Protein AF-A0A9Q9MGV7-F1 (afdb_monomer)

Foldseek 3Di:
DDFAQEEAEAAAQCVNCVQQLVLLLVCAQSYEYEDDPDQALPPAHDPSQQVSQVSNVVSNHAYATEHECPCVPDDLVVLLVRLLSVLVGPHQAYEYECHHQEPVRCVSVLSSQVSNVVSNNNQYEYENQAQHPCNVCVSVHAYAHHADEPVVLVVDPLPNPDQQHEHEYELAQLVCQVVVSVSCVVSRHNYYDYANADPPDRNNGDGPVSDDDPPCCVPDPPPPRPPDDDPPDPPPPDDDDDDDDDDDDDDDDDDDDDD

InterPro domains:
  IPR021986 Spherulation-specific family 4 [PF12138] (7-176)
  IPR021986 Spherulation-specific family 4 [PTHR35040] (7-216)

Radius of gyration: 26.51 Å; Cα contacts (8 Å, |Δi|>4): 451; chains: 1; bounding box: 65×48×94 Å

Sequence (259 aa):
MDRVPTLLPLRAHPLARPHAWEIVAGHGAAFTVVIDVAGGPGSGRDPAYTAAMSRLAAAGVRLLGYVDVDLSTRPVEQIRADVYRWAGYPVRGIFLDRVPVSPHSIGPVAIAARLAQRADLPDVVLNPGCPPDQTYRDLGLPICVFDGSWRDYRRWSGAGALPGDGHLVHAVPPWELDEAARLQVARGAGFGMVTDLGAPDPYCDLPAWCGQVPGLAELNPPTPLPRRPRPHRLVNAGSGLPGSAAAAGSAGRSRTTGS

pLDDT: mean 86.01, std 20.46, range [31.08, 98.88]

Mean predicted aligned error: 9.84 Å

Structure (mmCIF, N/CA/C/O backbone):
data_AF-A0A9Q9MGV7-F1
#
_entry.id   AF-A0A9Q9MGV7-F1
#
loop_
_atom_site.group_PDB
_atom_site.id
_atom_site.type_symbol
_atom_site.label_atom_id
_atom_site.label_alt_id
_atom_site.label_comp_id
_atom_site.label_asym_id
_atom_site.label_entity_id
_atom_site.label_seq_id
_atom_site.pdbx_PDB_ins_code
_atom_site.Cartn_x
_atom_site.Cartn_y
_atom_site.Cartn_z
_atom_site.occupancy
_atom_site.B_iso_or_equiv
_atom_site.auth_seq_id
_atom_site.auth_comp_id
_atom_site.auth_asym_id
_atom_site.auth_atom_id
_atom_site.pdbx_PDB_model_num
ATOM 1 N N . MET A 1 1 ? -9.529 -17.995 -10.860 1.00 51.06 1 MET A N 1
ATOM 2 C CA . MET A 1 1 ? -8.453 -17.181 -11.457 1.00 51.06 1 MET A CA 1
ATOM 3 C C . MET A 1 1 ? -7.502 -16.883 -10.332 1.00 51.06 1 MET A C 1
ATOM 5 O O . MET A 1 1 ? -7.905 -16.185 -9.411 1.00 51.06 1 MET A O 1
ATOM 9 N N . ASP A 1 2 ? -6.317 -17.475 -10.360 1.00 71.88 2 ASP A N 1
ATOM 10 C CA . ASP A 1 2 ? -5.371 -17.339 -9.258 1.00 71.88 2 ASP A CA 1
ATOM 11 C C . ASP A 1 2 ? -4.769 -15.935 -9.338 1.00 71.88 2 ASP A C 1
ATOM 13 O O . ASP A 1 2 ? -3.958 -15.639 -10.213 1.00 71.88 2 ASP A O 1
ATOM 17 N N . ARG A 1 3 ? -5.268 -15.030 -8.494 1.00 85.31 3 ARG A N 1
ATOM 18 C CA . ARG A 1 3 ? -4.631 -13.747 -8.191 1.00 85.31 3 ARG A CA 1
ATOM 19 C C . ARG A 1 3 ? -3.862 -13.930 -6.891 1.00 85.31 3 ARG A C 1
ATOM 21 O O . ARG A 1 3 ? -4.273 -14.704 -6.028 1.00 85.31 3 ARG A O 1
ATOM 28 N N . VAL A 1 4 ? -2.758 -13.211 -6.752 1.00 94.50 4 VAL A N 1
ATOM 29 C CA . VAL A 1 4 ? -2.074 -13.108 -5.459 1.00 94.50 4 VAL A CA 1
ATOM 30 C C . VAL A 1 4 ? -2.982 -12.397 -4.445 1.00 94.50 4 VAL A C 1
ATOM 32 O O . VAL A 1 4 ? -3.879 -11.659 -4.863 1.00 94.50 4 VAL A O 1
ATOM 35 N N . PRO A 1 5 ? -2.768 -12.579 -3.129 1.00 96.00 5 PRO A N 1
ATOM 36 C CA . PRO A 1 5 ? -3.419 -11.769 -2.105 1.00 96.00 5 PRO A CA 1
ATOM 37 C C . PRO A 1 5 ? -3.402 -10.272 -2.448 1.00 96.00 5 PRO A C 1
ATOM 39 O O . PRO A 1 5 ? -2.340 -9.696 -2.705 1.00 96.00 5 PRO A O 1
ATOM 42 N N . THR A 1 6 ? -4.579 -9.644 -2.448 1.00 97.25 6 THR A N 1
ATOM 43 C CA . THR A 1 6 ? -4.729 -8.256 -2.894 1.00 97.25 6 THR A CA 1
ATOM 44 C C . THR A 1 6 ? -4.169 -7.285 -1.858 1.00 97.25 6 THR A C 1
ATOM 46 O O . THR A 1 6 ? -4.608 -7.285 -0.706 1.00 97.25 6 THR A O 1
ATOM 49 N N . LEU A 1 7 ? -3.257 -6.410 -2.289 1.00 98.06 7 LEU A N 1
ATOM 50 C CA . LEU A 1 7 ? -2.902 -5.176 -1.588 1.00 98.06 7 LEU A CA 1
ATOM 51 C C . LEU A 1 7 ? -3.376 -3.987 -2.431 1.00 98.06 7 LEU A C 1
ATOM 53 O O . LEU A 1 7 ? -2.818 -3.724 -3.491 1.00 98.06 7 LEU A O 1
ATOM 57 N N . LEU A 1 8 ? -4.424 -3.307 -1.970 1.00 97.00 8 LEU A N 1
ATOM 58 C CA . LEU A 1 8 ? -5.107 -2.209 -2.657 1.00 97.00 8 LEU A CA 1
ATOM 59 C C . LEU A 1 8 ? -4.758 -0.875 -1.981 1.00 97.00 8 LEU A C 1
ATOM 61 O O . LEU A 1 8 ? -5.254 -0.611 -0.885 1.00 97.00 8 LEU A O 1
ATOM 65 N N . PRO A 1 9 ? -3.967 0.006 -2.606 1.00 96.50 9 PRO A N 1
ATOM 66 C CA . PRO A 1 9 ? -3.925 1.406 -2.209 1.00 96.50 9 PRO A CA 1
ATOM 67 C C . PRO A 1 9 ? -5.261 2.086 -2.536 1.00 96.50 9 PRO A C 1
ATOM 69 O O . PRO A 1 9 ? -5.697 2.073 -3.686 1.00 96.50 9 PRO A O 1
ATOM 72 N N . LEU A 1 10 ? -5.922 2.651 -1.524 1.00 92.88 10 LEU A N 1
ATOM 73 C CA . LEU A 1 10 ? -7.213 3.327 -1.647 1.00 92.88 10 LEU A CA 1
ATOM 74 C C . LEU A 1 10 ? -7.069 4.795 -1.233 1.00 92.88 10 LEU A C 1
ATOM 76 O O . LEU A 1 10 ? -7.080 5.118 -0.045 1.00 92.88 10 LEU A O 1
ATOM 80 N N . ARG A 1 11 ? -6.969 5.686 -2.228 1.00 91.62 11 ARG A N 1
ATOM 81 C CA . ARG A 1 11 ? -6.913 7.149 -2.025 1.00 91.62 11 ARG A CA 1
ATOM 82 C C . ARG A 1 11 ? -8.264 7.846 -2.199 1.00 91.62 11 ARG A C 1
ATOM 84 O O . ARG A 1 11 ? -8.388 9.051 -1.989 1.00 91.62 11 ARG A O 1
ATOM 91 N N . ALA A 1 12 ? -9.293 7.106 -2.608 1.00 89.75 12 ALA A N 1
ATOM 92 C CA . ALA A 1 12 ? -10.622 7.658 -2.826 1.00 89.75 12 ALA A CA 1
ATOM 93 C C . ALA A 1 12 ? -11.276 8.075 -1.497 1.00 89.75 12 ALA A C 1
ATOM 95 O O . ALA A 1 12 ? -11.526 7.240 -0.625 1.00 89.75 12 ALA A O 1
ATOM 96 N N . HIS A 1 13 ? -11.629 9.356 -1.367 1.00 91.88 13 HIS A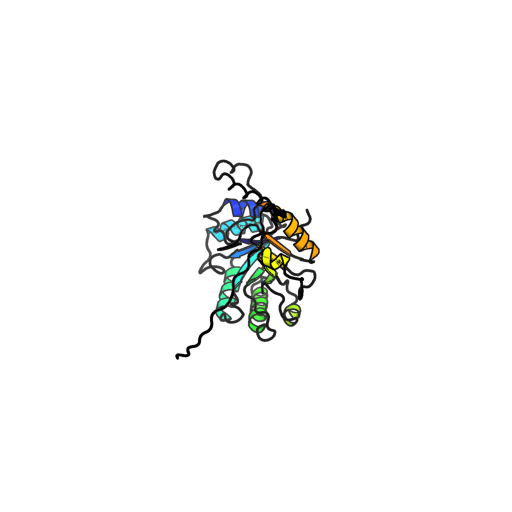 N 1
ATOM 97 C CA . HIS A 1 13 ? -12.292 9.869 -0.168 1.00 91.88 13 HIS A CA 1
ATOM 98 C C . HIS A 1 13 ? -13.666 9.194 0.055 1.00 91.88 13 HIS A C 1
ATOM 100 O O . HIS A 1 13 ? -14.475 9.154 -0.881 1.00 91.88 13 HIS A O 1
ATOM 106 N N . PRO A 1 14 ? -14.004 8.735 1.278 1.00 93.56 14 PRO A N 1
ATOM 107 C CA . PRO A 1 14 ? -15.214 7.945 1.541 1.00 93.56 14 PRO A CA 1
ATOM 108 C C . PRO A 1 14 ? -16.524 8.667 1.219 1.00 93.56 14 PRO A C 1
ATOM 110 O O . PRO A 1 14 ? -17.467 8.042 0.748 1.00 93.56 14 PRO A O 1
ATOM 113 N N . LEU A 1 15 ? -16.589 9.989 1.412 1.00 92.50 15 LEU A N 1
ATOM 114 C CA . LEU A 1 15 ? -17.775 10.772 1.029 1.00 92.50 15 LEU A CA 1
ATOM 115 C C . LEU A 1 15 ? -17.862 11.043 -0.476 1.00 92.50 15 LEU A C 1
ATOM 117 O O . LEU A 1 15 ? -18.955 11.229 -0.997 1.00 92.50 15 LEU A O 1
ATOM 121 N N . ALA A 1 16 ? -16.725 11.080 -1.173 1.00 91.50 16 ALA A N 1
ATOM 122 C CA . ALA A 1 16 ? -16.714 11.313 -2.613 1.00 91.50 16 ALA A CA 1
ATOM 123 C C . ALA A 1 16 ? -17.047 10.025 -3.377 1.00 91.50 16 ALA A C 1
ATOM 125 O O . ALA A 1 16 ? -17.680 10.074 -4.429 1.00 91.50 16 ALA A O 1
ATOM 126 N N . ARG A 1 17 ? -16.622 8.869 -2.848 1.00 91.62 17 ARG A N 1
ATOM 127 C CA . ARG A 1 17 ? -16.764 7.547 -3.471 1.00 91.62 17 ARG A CA 1
ATOM 128 C C . ARG A 1 17 ? -17.267 6.489 -2.474 1.00 91.62 17 ARG A C 1
ATOM 130 O O . ARG A 1 17 ? -16.570 5.505 -2.237 1.00 91.62 17 ARG A O 1
ATOM 137 N N . PRO A 1 18 ? -18.478 6.633 -1.907 1.00 92.12 18 PRO A N 1
ATOM 138 C CA . PRO A 1 18 ? -18.996 5.688 -0.910 1.00 92.12 18 PRO A CA 1
ATOM 139 C C . PRO A 1 18 ? -19.097 4.249 -1.444 1.00 92.12 18 PRO A C 1
ATOM 141 O O . PRO A 1 18 ? -18.726 3.308 -0.748 1.00 92.12 18 PRO A O 1
ATOM 144 N N . HIS A 1 19 ? -19.479 4.082 -2.714 1.00 89.62 19 HIS A N 1
ATOM 145 C CA . HIS A 1 19 ? -19.570 2.772 -3.369 1.00 89.62 19 HIS A CA 1
ATOM 146 C C . HIS A 1 19 ? -18.230 2.024 -3.416 1.00 89.62 19 HIS A C 1
ATOM 148 O O . HIS A 1 19 ? -18.210 0.802 -3.308 1.00 89.62 19 HIS A O 1
ATOM 154 N N . ALA A 1 20 ? -17.103 2.732 -3.559 1.00 92.12 20 ALA A N 1
ATOM 155 C CA . ALA A 1 20 ? -15.791 2.093 -3.588 1.00 92.12 20 ALA A CA 1
ATOM 156 C C . ALA A 1 20 ? -15.492 1.424 -2.238 1.00 92.12 20 ALA A C 1
ATOM 158 O O . ALA A 1 20 ? -15.037 0.284 -2.180 1.00 92.12 20 ALA A O 1
ATOM 159 N N . TRP A 1 21 ? -15.831 2.101 -1.142 1.00 95.00 21 TRP A N 1
ATOM 160 C CA . TRP A 1 21 ? -15.669 1.567 0.206 1.00 95.00 21 TRP A CA 1
ATOM 161 C C . TRP A 1 21 ? -16.616 0.390 0.480 1.00 95.00 21 TRP A C 1
ATOM 163 O O . TRP A 1 21 ? -16.221 -0.567 1.138 1.00 95.00 21 TRP A O 1
ATOM 173 N N . GLU A 1 22 ? -17.834 0.410 -0.064 1.00 94.12 22 GLU A N 1
ATOM 174 C CA . GLU A 1 22 ? -18.775 -0.717 0.026 1.00 94.12 22 GLU A CA 1
ATOM 175 C C . GLU A 1 22 ? -18.293 -1.948 -0.752 1.00 94.12 22 GLU A C 1
ATOM 177 O O . GLU A 1 22 ? -18.319 -3.057 -0.219 1.00 94.12 22 GLU A O 1
ATOM 182 N N . ILE A 1 23 ? -17.795 -1.763 -1.981 1.00 94.00 23 ILE A N 1
ATOM 183 C CA . ILE A 1 23 ? -17.210 -2.850 -2.781 1.00 94.00 23 ILE A CA 1
ATOM 184 C C . ILE A 1 23 ? -16.041 -3.481 -2.024 1.00 94.00 23 ILE A C 1
ATOM 186 O O . ILE A 1 23 ? -15.980 -4.701 -1.893 1.00 94.00 23 ILE A O 1
ATOM 190 N N . VAL A 1 24 ? -15.138 -2.659 -1.481 1.00 95.25 24 VAL A N 1
ATOM 191 C CA . VAL A 1 24 ? -13.993 -3.131 -0.691 1.00 95.25 24 VAL A CA 1
ATOM 192 C C . VAL A 1 24 ? -14.448 -3.903 0.549 1.00 95.25 24 VAL A C 1
ATOM 194 O O . VAL A 1 24 ? -13.888 -4.961 0.833 1.00 95.25 24 VAL A O 1
ATOM 197 N N . ALA A 1 25 ? -15.487 -3.439 1.252 1.00 95.62 25 ALA A N 1
ATOM 198 C CA . ALA A 1 25 ? -16.064 -4.174 2.379 1.00 95.62 25 ALA A CA 1
ATOM 199 C C . ALA A 1 25 ? -16.567 -5.564 1.956 1.00 95.62 25 ALA A C 1
ATOM 201 O O . ALA A 1 25 ? -16.357 -6.536 2.678 1.00 95.62 25 ALA A O 1
ATOM 202 N N . GLY A 1 26 ? -17.175 -5.675 0.770 1.00 94.00 26 GLY A N 1
ATOM 203 C CA . GLY A 1 26 ? -17.674 -6.938 0.222 1.00 94.00 26 GLY A CA 1
ATOM 204 C C . GLY A 1 26 ? -16.596 -8.001 -0.027 1.00 94.00 26 GLY A C 1
ATOM 205 O O . GLY A 1 26 ? -16.907 -9.190 0.001 1.00 94.00 26 GLY A O 1
ATOM 206 N N . HIS A 1 27 ? -15.333 -7.603 -0.220 1.00 92.75 27 HIS A N 1
ATOM 207 C CA . HIS A 1 27 ? -14.202 -8.537 -0.356 1.00 92.75 27 HIS A CA 1
ATOM 208 C C . HIS A 1 27 ? -13.658 -9.032 0.993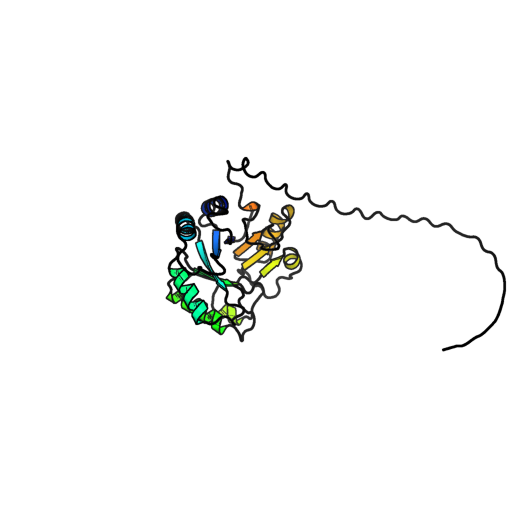 1.00 92.75 27 HIS A C 1
ATOM 210 O O . HIS A 1 27 ? -12.991 -10.068 1.047 1.00 92.75 27 HIS A O 1
ATOM 216 N N . GLY A 1 28 ? -13.944 -8.318 2.086 1.00 94.38 28 GLY A N 1
ATOM 217 C CA . GLY A 1 28 ? -13.566 -8.700 3.445 1.00 94.38 28 GLY A CA 1
ATOM 218 C C . GLY A 1 28 ? -12.088 -9.078 3.589 1.00 94.38 28 GLY A C 1
ATOM 219 O O . GLY A 1 28 ? -11.191 -8.401 3.083 1.00 94.38 28 GLY A O 1
ATOM 220 N N . ALA A 1 29 ? -11.825 -10.203 4.257 1.00 93.75 29 ALA A N 1
ATOM 221 C CA . ALA A 1 29 ? -10.472 -10.676 4.566 1.00 93.75 29 ALA A CA 1
ATOM 222 C C . ALA A 1 29 ? -9.600 -11.025 3.346 1.00 93.75 29 ALA A C 1
ATOM 224 O O . ALA A 1 29 ? -8.387 -11.190 3.497 1.00 93.75 29 ALA A O 1
ATOM 225 N N . ALA A 1 30 ? -10.174 -11.115 2.140 1.00 92.56 30 ALA A N 1
ATOM 226 C CA . ALA A 1 30 ? -9.389 -11.306 0.924 1.00 92.56 30 ALA A CA 1
ATOM 227 C C . ALA A 1 30 ? -8.512 -10.083 0.600 1.00 92.56 30 ALA A C 1
ATOM 229 O O . ALA A 1 30 ? -7.528 -10.211 -0.132 1.00 92.56 30 ALA A O 1
ATOM 230 N N . PHE A 1 31 ? -8.864 -8.900 1.118 1.00 96.12 31 PHE A N 1
ATOM 231 C CA . PHE A 1 31 ? -8.182 -7.646 0.816 1.00 96.12 31 PHE A CA 1
ATOM 232 C C . PHE A 1 31 ? -7.336 -7.153 1.994 1.00 96.12 31 PHE A C 1
ATOM 234 O O . PHE A 1 31 ? -7.758 -7.138 3.154 1.00 96.12 31 PHE A O 1
ATOM 241 N N . THR A 1 32 ? -6.135 -6.686 1.659 1.00 98.31 32 THR A N 1
ATOM 242 C CA . THR A 1 32 ? -5.379 -5.715 2.448 1.00 98.31 32 THR A CA 1
ATOM 243 C C . THR A 1 32 ? -5.497 -4.360 1.768 1.00 98.31 32 THR A C 1
ATOM 245 O O . THR A 1 32 ? -5.258 -4.258 0.567 1.00 98.31 32 THR A O 1
ATOM 248 N N . VAL A 1 33 ? -5.847 -3.315 2.509 1.00 98.31 33 VAL A N 1
ATOM 249 C CA . VAL A 1 33 ? -6.073 -1.975 1.963 1.00 98.31 33 VAL A CA 1
ATOM 250 C C . VAL A 1 33 ? -5.144 -0.980 2.635 1.00 98.31 33 VAL A C 1
ATOM 252 O O . VAL A 1 33 ? -5.091 -0.907 3.862 1.00 98.31 33 VAL A O 1
ATOM 255 N N . VAL A 1 34 ? -4.421 -0.210 1.827 1.00 98.56 34 VAL A N 1
ATOM 256 C CA . VAL A 1 34 ? -3.588 0.902 2.291 1.00 98.56 34 VAL A CA 1
ATOM 257 C C . VAL A 1 34 ? -4.422 2.175 2.229 1.00 98.56 34 VAL A C 1
ATOM 259 O O . VAL A 1 34 ? -4.861 2.571 1.152 1.00 98.56 34 VAL A O 1
ATOM 262 N N . ILE A 1 35 ? -4.655 2.794 3.383 1.00 97.88 35 ILE A N 1
ATOM 263 C CA . ILE A 1 35 ? -5.449 4.016 3.516 1.00 97.88 35 ILE A CA 1
ATOM 264 C C . ILE A 1 35 ? -4.520 5.222 3.553 1.00 97.88 35 ILE A C 1
ATOM 266 O O . ILE A 1 35 ? -3.575 5.267 4.343 1.00 97.88 35 ILE A O 1
ATOM 270 N N . ASP A 1 36 ? -4.836 6.216 2.732 1.00 96.06 36 ASP A N 1
ATOM 271 C CA . ASP A 1 36 ? -4.166 7.508 2.693 1.00 96.06 36 ASP A CA 1
ATOM 272 C C . ASP A 1 36 ? -5.216 8.621 2.812 1.00 96.06 36 ASP A C 1
ATOM 274 O O . ASP A 1 36 ? -6.031 8.816 1.914 1.00 96.06 36 ASP A O 1
ATOM 278 N N . VAL A 1 37 ? -5.232 9.320 3.952 1.00 95.06 37 VAL A N 1
ATOM 279 C CA . VAL A 1 37 ? -6.213 10.382 4.228 1.00 95.06 37 VAL A CA 1
ATOM 280 C C . VAL A 1 37 ? -5.824 11.672 3.506 1.00 95.06 37 VAL A C 1
ATOM 282 O O . VAL A 1 37 ? -6.687 12.345 2.943 1.00 95.06 37 VAL A O 1
ATOM 285 N N . ALA A 1 38 ? -4.537 12.033 3.566 1.00 93.00 38 ALA A N 1
ATOM 286 C CA . ALA A 1 38 ? -3.994 13.287 3.036 1.00 93.00 38 ALA A CA 1
ATOM 287 C C . ALA A 1 38 ? -2.451 13.255 2.943 1.00 93.00 38 ALA A C 1
ATOM 289 O O . ALA A 1 38 ? -1.771 14.081 3.556 1.00 93.00 38 ALA A O 1
ATOM 290 N N . GLY A 1 39 ? -1.882 12.271 2.244 1.00 93.19 39 GLY A N 1
ATOM 291 C CA . GLY A 1 39 ? -0.443 11.979 2.266 1.00 93.19 39 GLY A CA 1
ATOM 292 C C . GLY A 1 39 ? 0.018 11.380 3.601 1.00 93.19 39 GLY A C 1
ATOM 293 O O . GLY A 1 39 ? 1.123 11.661 4.062 1.00 93.19 39 GLY A O 1
ATOM 294 N N . GLY A 1 40 ? -0.852 10.619 4.268 1.00 95.62 40 GLY A N 1
ATOM 295 C CA . GLY A 1 40 ? -0.681 10.130 5.637 1.00 95.62 40 GLY A CA 1
ATOM 296 C C . GLY A 1 40 ? -2.006 10.071 6.414 1.00 95.62 40 GLY A C 1
ATOM 297 O O . GLY A 1 40 ? -3.073 10.020 5.802 1.00 95.62 40 GLY A O 1
ATOM 298 N N . PRO A 1 41 ? -1.983 10.113 7.762 1.00 95.94 41 PRO A N 1
ATOM 299 C CA . PRO A 1 41 ? -3.184 10.002 8.607 1.00 95.94 41 PRO A CA 1
ATOM 300 C C . PRO A 1 41 ? -4.001 11.303 8.739 1.00 95.94 41 PRO A C 1
ATOM 302 O O . PRO A 1 41 ? -4.968 11.348 9.504 1.00 95.94 41 PRO A O 1
ATOM 305 N N . GLY A 1 42 ? -3.593 12.376 8.051 1.00 92.62 42 GLY A N 1
ATOM 306 C CA . GLY A 1 42 ? -4.156 13.718 8.210 1.00 92.62 42 GLY A CA 1
ATOM 307 C C . GLY A 1 42 ? -3.693 14.434 9.488 1.00 92.62 42 GLY A C 1
ATOM 308 O O . GLY A 1 42 ? -2.879 13.926 10.267 1.00 92.62 42 GLY A O 1
ATOM 309 N N . SER A 1 43 ? -4.203 15.651 9.700 1.00 85.62 43 SER A N 1
ATOM 310 C CA . SER A 1 43 ? -3.894 16.504 10.863 1.00 85.62 43 SER A CA 1
ATOM 311 C C . SER A 1 43 ? -4.748 16.198 12.102 1.00 85.62 43 SER A C 1
ATOM 313 O O . SER A 1 43 ? -4.464 16.706 13.185 1.00 85.62 43 SER A O 1
ATOM 315 N N . GLY A 1 44 ? -5.763 15.343 11.969 1.00 82.06 44 GLY A N 1
ATOM 316 C CA . GLY A 1 44 ? -6.655 14.908 13.042 1.00 82.06 44 GLY A CA 1
ATOM 317 C C . GLY A 1 44 ? -7.477 13.691 12.617 1.00 82.06 44 GLY A C 1
ATOM 318 O O . GLY A 1 44 ? -7.400 13.266 11.465 1.00 82.06 44 GLY A O 1
ATOM 319 N N . ARG A 1 45 ? -8.255 13.118 13.548 1.00 85.25 45 ARG A N 1
ATOM 320 C CA . ARG A 1 45 ? -9.167 12.011 13.225 1.00 85.25 45 ARG A CA 1
ATOM 321 C C . ARG A 1 45 ? -10.334 12.517 12.386 1.00 85.25 45 ARG A C 1
ATOM 323 O O . ARG A 1 45 ? -11.213 13.197 12.910 1.00 85.25 45 ARG A O 1
ATOM 330 N N . ASP A 1 46 ? -10.346 12.158 11.110 1.00 90.12 46 ASP A N 1
ATOM 331 C CA . ASP A 1 46 ? -11.455 12.458 10.213 1.00 90.12 46 ASP A CA 1
ATOM 332 C C . ASP A 1 46 ? -12.644 11.515 10.514 1.00 90.12 46 ASP A C 1
ATOM 334 O O . ASP A 1 46 ? -12.482 10.285 10.473 1.00 90.12 46 ASP A O 1
ATOM 338 N N . PRO A 1 47 ? -13.844 12.039 10.839 1.00 92.56 47 PRO A N 1
ATOM 339 C CA . PRO A 1 47 ? -15.002 11.207 11.167 1.00 92.56 47 PRO A CA 1
ATOM 340 C C . PRO A 1 47 ? -15.491 10.331 10.008 1.00 92.56 47 PRO A C 1
ATOM 342 O O . PRO A 1 47 ? -15.951 9.212 10.245 1.00 92.56 47 PRO A O 1
ATOM 345 N N . ALA A 1 48 ? -15.390 10.809 8.764 1.00 94.56 48 ALA A N 1
ATOM 346 C CA . ALA A 1 48 ? -15.818 10.062 7.589 1.00 94.56 48 ALA A CA 1
ATOM 347 C C . ALA A 1 48 ? -14.891 8.870 7.331 1.00 94.56 48 ALA A C 1
ATOM 349 O O . ALA A 1 48 ? -15.381 7.751 7.155 1.00 94.56 48 ALA A O 1
ATOM 350 N N . TYR A 1 49 ? -13.571 9.075 7.402 1.00 96.31 49 TYR A N 1
ATOM 351 C CA . TYR A 1 49 ? -12.607 7.972 7.345 1.00 96.31 49 TYR A CA 1
ATOM 352 C C . TYR A 1 49 ? -12.783 7.013 8.519 1.00 96.31 49 TYR A C 1
ATOM 354 O O . TYR A 1 49 ? -12.848 5.806 8.310 1.00 96.31 49 TYR A O 1
ATOM 362 N N . THR A 1 50 ? -12.951 7.522 9.741 1.00 95.31 50 THR A N 1
ATOM 363 C CA . THR A 1 50 ? -13.137 6.677 10.932 1.00 95.31 50 THR A CA 1
ATOM 364 C C . THR A 1 50 ? -14.344 5.748 10.773 1.00 95.31 50 THR A C 1
ATOM 366 O O . THR A 1 50 ? -14.232 4.540 10.994 1.00 95.31 50 THR A O 1
ATOM 369 N N . ALA A 1 51 ? -15.490 6.283 10.343 1.00 96.31 51 ALA A N 1
ATOM 370 C CA . ALA A 1 51 ? -16.696 5.492 10.122 1.00 96.31 51 ALA A CA 1
ATOM 371 C C . ALA A 1 51 ? -16.520 4.475 8.984 1.00 96.31 51 ALA A C 1
ATOM 373 O O . ALA A 1 51 ? -16.923 3.320 9.122 1.00 96.31 51 ALA A O 1
ATOM 374 N N . ALA A 1 52 ? -15.912 4.878 7.866 1.00 97.56 52 ALA A N 1
ATOM 375 C CA . ALA A 1 52 ? -15.715 4.002 6.717 1.00 97.56 52 ALA A CA 1
ATOM 376 C C . ALA A 1 52 ? -14.711 2.871 7.012 1.00 97.56 52 ALA A C 1
ATOM 378 O O . ALA A 1 52 ? -15.016 1.705 6.774 1.00 97.56 52 ALA A O 1
ATOM 379 N N . MET A 1 53 ? -13.573 3.183 7.635 1.00 97.81 53 MET A N 1
ATOM 380 C CA . MET A 1 53 ? -12.570 2.198 8.049 1.00 97.81 53 MET A CA 1
ATOM 381 C C . MET A 1 53 ? -13.117 1.229 9.100 1.00 97.81 53 MET A C 1
ATOM 383 O O . MET A 1 53 ? -12.819 0.042 9.042 1.00 97.81 53 MET A O 1
ATOM 387 N N . SER A 1 54 ? -13.968 1.695 10.020 1.00 97.44 54 SER A N 1
ATOM 388 C CA . SER A 1 54 ? -14.616 0.810 11.000 1.00 97.44 54 SER A CA 1
ATOM 389 C C . SER A 1 54 ? -15.513 -0.232 10.325 1.00 97.44 54 SER A C 1
ATOM 391 O O . SER A 1 54 ? -15.528 -1.387 10.743 1.00 97.44 54 SER A O 1
ATOM 393 N N . ARG A 1 55 ? -16.220 0.139 9.246 1.00 97.81 55 ARG A N 1
ATOM 394 C CA . ARG A 1 55 ? -17.010 -0.813 8.445 1.00 97.81 55 ARG A CA 1
ATOM 395 C C . ARG A 1 55 ? -16.120 -1.819 7.720 1.00 97.81 55 ARG A C 1
ATOM 397 O O . ARG A 1 55 ? -16.433 -3.004 7.733 1.00 97.81 55 ARG A O 1
ATOM 404 N N . LEU A 1 56 ? -15.005 -1.369 7.136 1.00 98.06 56 LEU A N 1
ATOM 405 C CA . LEU A 1 56 ? -14.037 -2.265 6.495 1.00 98.06 56 LEU A CA 1
ATOM 406 C C . LEU A 1 56 ? -13.447 -3.266 7.498 1.00 98.06 56 LEU A C 1
ATOM 408 O O . LEU A 1 56 ? -13.435 -4.467 7.236 1.00 98.06 56 LEU A O 1
ATOM 412 N N . ALA A 1 57 ? -13.022 -2.785 8.668 1.00 97.62 57 ALA A N 1
ATOM 413 C CA . ALA A 1 57 ? -12.492 -3.628 9.733 1.00 97.62 57 ALA A CA 1
ATOM 414 C C . ALA A 1 57 ? -13.539 -4.641 10.233 1.00 97.62 57 ALA A C 1
ATOM 416 O O . ALA A 1 57 ? -13.222 -5.816 10.398 1.00 97.62 57 ALA A O 1
ATOM 417 N N . ALA A 1 58 ? -14.799 -4.221 10.404 1.00 97.50 58 ALA A N 1
ATOM 418 C CA . ALA A 1 58 ? -15.899 -5.115 10.776 1.00 97.50 58 ALA A CA 1
ATOM 419 C C . ALA A 1 58 ? -16.203 -6.177 9.703 1.00 97.50 58 ALA A C 1
ATOM 421 O O . ALA A 1 58 ? -16.612 -7.285 10.039 1.00 97.50 58 ALA A O 1
ATOM 422 N N . ALA A 1 59 ? -15.963 -5.867 8.426 1.00 97.25 59 ALA A N 1
ATOM 423 C CA . ALA A 1 59 ? -16.045 -6.823 7.320 1.00 97.25 59 ALA A CA 1
ATOM 424 C C . ALA A 1 59 ? -14.810 -7.747 7.214 1.00 97.25 59 ALA A C 1
ATOM 426 O O . ALA A 1 59 ? -14.750 -8.613 6.342 1.00 97.25 59 ALA A O 1
ATOM 427 N N . GLY A 1 60 ? -13.816 -7.582 8.092 1.00 97.19 60 GLY A N 1
ATOM 428 C CA . GLY A 1 60 ? -12.598 -8.390 8.125 1.00 97.19 60 GLY A CA 1
ATOM 429 C C . GLY A 1 60 ? -11.500 -7.933 7.164 1.00 97.19 60 GLY A C 1
ATOM 430 O O . GLY A 1 60 ? -10.497 -8.631 7.032 1.00 97.19 60 GLY A O 1
ATOM 431 N N . VAL A 1 61 ? -11.652 -6.779 6.504 1.00 98.06 61 VAL A N 1
ATOM 432 C CA . VAL A 1 61 ? -10.608 -6.202 5.643 1.00 98.06 61 VAL A CA 1
ATOM 433 C C . VAL A 1 61 ? -9.393 -5.827 6.492 1.00 98.06 61 VAL A C 1
ATOM 435 O O . VAL A 1 61 ? -9.521 -5.170 7.528 1.00 98.06 61 VAL A O 1
ATOM 438 N N . ARG A 1 62 ? -8.192 -6.204 6.043 1.00 98.06 62 ARG A N 1
ATOM 439 C CA . ARG A 1 62 ? -6.944 -5.807 6.711 1.00 98.06 62 ARG A CA 1
ATOM 440 C C . ARG A 1 62 ? -6.577 -4.387 6.296 1.00 98.06 62 ARG A C 1
ATOM 442 O O . ARG A 1 62 ? -6.430 -4.122 5.110 1.00 98.06 62 ARG A O 1
ATOM 449 N N . LEU A 1 63 ? -6.413 -3.478 7.253 1.00 98.56 63 LEU A N 1
ATOM 450 C CA . LEU A 1 63 ? -6.135 -2.066 6.977 1.00 98.56 63 LEU A CA 1
ATOM 451 C C . LEU A 1 63 ? -4.711 -1.685 7.385 1.00 98.56 63 LEU A C 1
ATOM 453 O O . LEU A 1 63 ? -4.298 -1.950 8.516 1.00 98.56 63 LEU A O 1
ATOM 457 N N . LEU A 1 64 ? -3.996 -1.018 6.480 1.00 98.88 64 LEU A N 1
ATOM 458 C CA . LE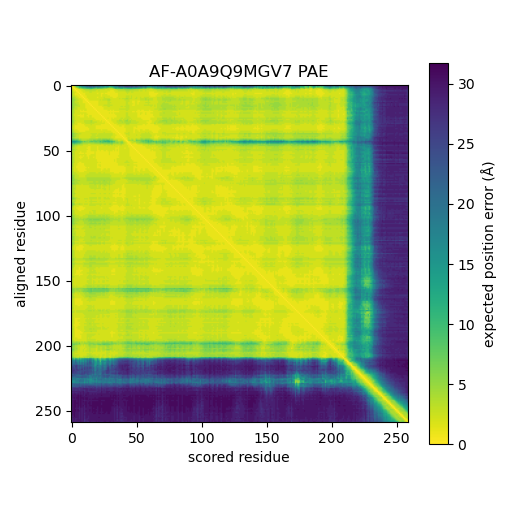U A 1 64 ? -2.673 -0.438 6.700 1.00 98.88 64 LEU A CA 1
ATOM 459 C C . LEU A 1 64 ? -2.741 1.083 6.533 1.00 98.88 64 LEU A C 1
ATOM 461 O O . LEU A 1 64 ? -3.379 1.579 5.608 1.00 98.88 64 LEU A O 1
ATOM 465 N N . GLY A 1 65 ? -2.066 1.823 7.407 1.00 98.44 65 GLY A N 1
ATOM 466 C CA . GLY A 1 65 ? -1.907 3.269 7.274 1.00 98.44 65 GLY A CA 1
ATOM 467 C C . GLY A 1 65 ? -0.735 3.645 6.368 1.00 98.44 65 GLY A C 1
ATOM 468 O O . GLY A 1 65 ? 0.371 3.143 6.559 1.00 98.44 65 GLY A O 1
ATOM 469 N N . TYR A 1 66 ? -0.948 4.535 5.402 1.00 98.50 66 TYR A N 1
ATOM 470 C CA . TYR A 1 66 ? 0.116 5.050 4.537 1.00 98.50 66 TYR A CA 1
ATOM 471 C C . TYR A 1 66 ? 1.089 5.964 5.298 1.00 98.50 66 TYR A C 1
ATOM 473 O O . TYR A 1 66 ? 0.667 6.880 6.010 1.00 98.50 66 TYR A O 1
ATOM 481 N N . VAL A 1 67 ? 2.395 5.762 5.120 1.00 98.38 67 VAL A N 1
ATOM 482 C CA . VAL A 1 67 ? 3.445 6.652 5.635 1.00 98.38 67 VAL A CA 1
ATOM 483 C C . VAL A 1 67 ? 4.516 6.845 4.564 1.00 98.38 67 VAL A C 1
ATOM 485 O O . VAL A 1 67 ? 5.222 5.904 4.218 1.00 98.38 67 VAL A O 1
ATOM 488 N N . ASP A 1 68 ? 4.684 8.076 4.083 1.00 97.50 68 ASP A N 1
ATOM 489 C CA . ASP A 1 68 ? 5.801 8.443 3.204 1.00 97.50 68 ASP A CA 1
ATOM 490 C C . ASP A 1 68 ? 7.081 8.621 4.040 1.00 97.50 68 ASP A C 1
ATOM 492 O O . ASP A 1 68 ? 7.088 9.414 4.994 1.00 97.50 68 ASP A O 1
ATOM 496 N N . VAL A 1 69 ? 8.151 7.889 3.705 1.00 97.25 69 VAL A N 1
ATOM 497 C CA . VAL A 1 69 ? 9.487 8.068 4.312 1.00 97.25 69 VAL A CA 1
ATOM 498 C C . VAL A 1 69 ? 10.415 8.954 3.476 1.00 97.25 69 VAL A C 1
ATOM 500 O O . VAL A 1 69 ? 11.535 9.235 3.903 1.00 97.25 69 VAL A O 1
ATOM 503 N N . ASP A 1 70 ? 9.949 9.415 2.316 1.00 97.31 70 ASP A N 1
ATOM 504 C CA . ASP A 1 70 ? 10.605 10.350 1.402 1.00 97.31 70 ASP A CA 1
ATOM 505 C C . ASP A 1 70 ? 12.039 9.922 1.088 1.00 97.31 70 ASP A C 1
ATOM 507 O O . ASP A 1 70 ? 12.977 10.678 1.283 1.00 97.31 70 ASP A O 1
ATOM 511 N N . LEU A 1 71 ? 12.252 8.664 0.692 1.00 97.19 71 LEU A N 1
ATOM 512 C CA . LEU A 1 71 ? 13.593 8.125 0.425 1.00 97.19 71 LEU A CA 1
ATOM 513 C C . LEU A 1 71 ? 14.563 8.303 1.613 1.00 97.19 71 LEU A C 1
ATOM 515 O O . LEU A 1 71 ? 15.763 8.510 1.430 1.00 97.19 71 LEU A O 1
ATOM 519 N N . SER A 1 72 ? 14.038 8.205 2.839 1.00 95.56 72 SER A N 1
ATOM 520 C CA . SER A 1 72 ? 14.750 8.432 4.104 1.00 95.56 72 SER A CA 1
ATOM 521 C C . SER A 1 72 ? 15.220 9.875 4.347 1.00 95.56 72 SER A C 1
ATOM 523 O O . SER A 1 72 ? 16.049 10.092 5.233 1.00 95.56 72 SER A O 1
ATOM 525 N N . THR A 1 73 ? 14.689 10.875 3.630 1.00 96.56 73 THR A N 1
ATOM 526 C CA . THR A 1 73 ? 14.960 12.300 3.910 1.00 96.56 73 THR A CA 1
ATOM 527 C C . THR A 1 73 ? 13.926 12.956 4.818 1.00 96.56 73 THR A C 1
ATOM 529 O O . THR A 1 73 ? 14.187 14.030 5.369 1.00 96.56 73 THR A O 1
ATOM 532 N N . ARG A 1 74 ? 12.774 12.312 5.050 1.00 96.31 74 ARG A N 1
ATOM 533 C CA . ARG A 1 74 ? 11.749 12.842 5.953 1.00 96.31 74 ARG A CA 1
ATOM 534 C C . ARG A 1 74 ? 12.227 12.812 7.414 1.00 96.31 74 ARG A C 1
ATOM 536 O O . ARG A 1 74 ? 12.725 11.780 7.870 1.00 96.31 74 ARG A O 1
ATOM 543 N N . PRO A 1 75 ? 12.031 13.889 8.201 1.00 96.69 75 PRO A N 1
ATOM 544 C CA . PRO A 1 75 ? 12.405 13.891 9.612 1.00 96.69 75 PRO A CA 1
ATOM 545 C C . PRO A 1 75 ? 11.717 12.767 10.399 1.00 96.69 75 PRO A C 1
ATOM 547 O O . PRO A 1 75 ? 10.492 12.632 10.369 1.00 96.69 75 PRO A O 1
ATOM 550 N N . VAL A 1 76 ? 12.496 12.009 11.176 1.00 95.25 76 VAL A N 1
ATOM 551 C CA . VAL A 1 76 ? 12.010 10.870 11.982 1.00 95.25 76 VAL A CA 1
ATOM 552 C C . VAL A 1 76 ? 10.865 11.264 12.918 1.00 95.25 76 VAL A C 1
ATOM 554 O O . VAL A 1 76 ? 9.929 10.495 13.112 1.00 95.25 76 VAL A O 1
ATOM 557 N N . GLU A 1 77 ? 10.891 12.479 13.463 1.00 96.69 77 GLU A N 1
ATOM 558 C CA . GLU A 1 77 ? 9.832 13.001 14.332 1.00 96.69 77 GLU A CA 1
ATOM 559 C C . GLU A 1 77 ? 8.477 13.114 13.615 1.00 96.69 77 GLU A C 1
ATOM 561 O O . GLU A 1 77 ? 7.435 12.850 14.216 1.00 96.69 77 GLU A O 1
ATOM 566 N N . GLN A 1 78 ? 8.482 13.454 12.322 1.00 96.94 78 GLN A N 1
ATOM 567 C CA . GLN A 1 78 ? 7.265 13.511 11.511 1.00 96.94 78 GLN A CA 1
ATOM 568 C C . GLN A 1 78 ? 6.749 12.106 11.195 1.00 96.94 78 GLN A C 1
ATOM 570 O O . GLN A 1 78 ? 5.555 11.855 11.341 1.00 96.94 78 GLN A O 1
ATOM 575 N N . ILE A 1 79 ? 7.651 11.177 10.852 1.00 97.25 79 ILE A N 1
ATOM 576 C CA . ILE A 1 79 ? 7.315 9.756 10.669 1.00 97.25 79 ILE A CA 1
ATOM 577 C C . ILE A 1 79 ? 6.695 9.200 11.956 1.00 97.25 79 ILE A C 1
ATOM 579 O O . ILE A 1 79 ? 5.633 8.583 11.919 1.00 97.25 79 ILE A O 1
ATOM 583 N N . ARG A 1 80 ? 7.307 9.473 13.118 1.00 97.38 80 ARG A N 1
ATOM 584 C CA . ARG A 1 80 ? 6.766 9.079 14.423 1.00 97.38 80 ARG A CA 1
ATOM 585 C C . ARG A 1 80 ? 5.364 9.637 14.628 1.00 97.38 80 ARG A C 1
ATOM 587 O O . ARG A 1 80 ? 4.471 8.892 15.017 1.00 97.38 80 ARG A O 1
ATOM 594 N N . ALA A 1 81 ? 5.167 10.929 14.382 1.00 96.88 81 ALA A N 1
ATOM 595 C CA . ALA A 1 81 ? 3.867 11.559 14.566 1.00 96.88 81 ALA A CA 1
ATOM 596 C C . ALA A 1 81 ? 2.780 10.910 13.693 1.00 96.88 81 ALA A C 1
ATOM 598 O O . ALA A 1 81 ? 1.662 10.726 14.172 1.00 96.88 81 ALA A O 1
ATOM 599 N N . ASP A 1 82 ? 3.101 10.524 12.457 1.00 97.50 82 ASP A N 1
ATOM 600 C CA . ASP A 1 82 ? 2.155 9.827 11.585 1.00 97.50 82 ASP A CA 1
ATOM 601 C C . ASP A 1 82 ? 1.852 8.405 12.076 1.00 97.50 82 ASP A C 1
ATOM 603 O O . ASP A 1 82 ? 0.685 8.037 12.180 1.00 97.50 82 ASP A O 1
ATOM 607 N N . VAL A 1 83 ? 2.869 7.626 12.459 1.00 97.75 83 VAL A N 1
ATOM 608 C CA . VAL A 1 83 ? 2.683 6.263 12.996 1.00 97.75 83 VAL A CA 1
ATOM 609 C C . VAL A 1 83 ? 1.772 6.265 14.228 1.00 97.75 83 VAL A C 1
ATOM 611 O O . VAL A 1 83 ? 0.819 5.492 14.302 1.00 97.75 83 VAL A O 1
ATOM 614 N N . TYR A 1 84 ? 2.006 7.169 15.182 1.00 96.81 84 TYR A N 1
ATOM 615 C CA . TYR A 1 84 ? 1.161 7.263 16.378 1.00 96.81 84 TYR A CA 1
ATOM 616 C C . TYR A 1 84 ? -0.239 7.816 16.083 1.00 96.81 84 TYR A C 1
ATOM 618 O O . TYR A 1 84 ? -1.188 7.463 16.782 1.00 96.81 84 TYR A O 1
ATOM 626 N N . ARG A 1 85 ? -0.410 8.647 15.045 1.00 96.50 85 ARG A N 1
ATOM 627 C CA . ARG A 1 85 ? -1.749 9.041 14.581 1.00 96.50 85 ARG A CA 1
ATOM 628 C C . ARG A 1 85 ? -2.492 7.854 13.970 1.00 96.50 85 ARG A C 1
ATOM 630 O O . ARG A 1 85 ? -3.671 7.677 14.273 1.00 96.50 85 ARG A O 1
ATOM 637 N N . TRP A 1 86 ? -1.811 7.015 13.187 1.00 97.44 86 TRP A N 1
ATOM 638 C CA . TRP A 1 86 ? -2.386 5.784 12.645 1.00 97.44 86 TRP A CA 1
ATOM 639 C C . TRP A 1 86 ? -2.857 4.821 13.730 1.00 97.44 86 TRP A C 1
ATOM 641 O O . TRP A 1 86 ? -3.946 4.283 13.590 1.00 97.44 86 TRP A O 1
ATOM 651 N N . ALA A 1 87 ? -2.145 4.702 14.854 1.00 95.31 87 ALA A N 1
ATOM 652 C CA . ALA A 1 87 ? -2.592 3.895 15.999 1.00 95.31 87 ALA A CA 1
ATOM 653 C C . ALA A 1 87 ? -3.939 4.355 16.596 1.00 95.31 87 ALA A C 1
ATOM 655 O O . ALA A 1 87 ? -4.575 3.639 17.365 1.00 95.31 87 ALA A O 1
ATOM 656 N N . GLY A 1 88 ? -4.398 5.562 16.250 1.00 93.50 88 GLY A N 1
ATOM 657 C CA . GLY A 1 88 ? -5.729 6.033 16.596 1.00 93.50 88 GLY A CA 1
ATOM 658 C C . GLY A 1 88 ? -6.850 5.590 15.647 1.00 93.50 88 GLY A C 1
ATOM 659 O O . GLY A 1 88 ? -8.022 5.737 15.988 1.00 93.50 88 GLY A O 1
ATOM 660 N N . TYR A 1 89 ? -6.525 5.089 14.466 1.00 95.31 89 TYR A N 1
ATOM 661 C CA . TYR A 1 89 ? -7.486 4.558 13.506 1.00 95.31 89 TYR A CA 1
ATOM 662 C C . TYR A 1 89 ? -7.577 3.031 13.641 1.00 95.31 89 TYR A C 1
ATOM 664 O O . TYR A 1 89 ? -6.670 2.418 14.199 1.00 95.31 89 TYR A O 1
ATOM 672 N N . PRO A 1 90 ? -8.632 2.378 13.116 1.00 95.19 90 PRO A N 1
ATOM 673 C CA . PRO A 1 90 ? -8.759 0.919 13.156 1.00 95.19 90 PRO A CA 1
ATOM 674 C C . PRO A 1 90 ? -7.853 0.234 12.111 1.00 95.19 90 PRO A C 1
ATOM 676 O O . PRO A 1 90 ? -8.298 -0.631 11.360 1.00 95.19 90 PRO A O 1
ATOM 679 N N . VAL A 1 91 ? -6.586 0.647 12.025 1.00 97.25 91 VAL A N 1
ATOM 680 C CA . VAL A 1 91 ? -5.551 -0.019 11.226 1.00 97.25 91 VAL A CA 1
ATOM 681 C C . VAL A 1 91 ? -4.805 -1.039 12.075 1.00 97.25 91 VAL A C 1
ATOM 683 O O . VAL A 1 91 ? -4.753 -0.950 13.297 1.00 97.25 91 VAL A O 1
ATOM 686 N N . ARG A 1 92 ? -4.212 -2.019 11.404 1.00 96.56 92 ARG A N 1
ATOM 687 C CA . ARG A 1 92 ? -3.435 -3.110 12.007 1.00 96.56 92 ARG A CA 1
ATOM 688 C C . ARG A 1 92 ? -1.926 -2.946 11.816 1.00 96.56 92 ARG A C 1
ATOM 690 O O . ARG A 1 92 ? -1.135 -3.761 12.284 1.00 96.56 92 ARG A O 1
ATOM 697 N N . GLY A 1 93 ? -1.533 -1.925 11.069 1.00 98.31 93 GLY A N 1
ATOM 698 C CA . GLY A 1 93 ? -0.216 -1.853 10.479 1.00 98.31 93 GLY A CA 1
ATOM 699 C C . GLY A 1 93 ? -0.004 -0.595 9.659 1.00 98.31 93 GLY A C 1
ATOM 700 O O . GLY A 1 93 ? -0.893 0.255 9.559 1.00 98.31 93 GLY A O 1
ATOM 701 N N . ILE A 1 94 ? 1.171 -0.501 9.046 1.00 98.69 94 ILE A N 1
ATOM 702 C CA . ILE A 1 94 ? 1.544 0.610 8.174 1.00 98.69 94 ILE A CA 1
ATOM 703 C C . ILE A 1 94 ? 2.169 0.118 6.871 1.00 98.69 94 ILE A C 1
ATOM 705 O O . ILE A 1 94 ? 2.831 -0.917 6.811 1.00 98.69 94 ILE A O 1
ATOM 709 N N . PHE A 1 95 ? 1.975 0.909 5.827 1.00 98.81 95 PHE A N 1
ATOM 710 C CA . PHE A 1 95 ? 2.638 0.767 4.543 1.00 98.81 95 PHE A CA 1
ATOM 711 C C . PHE A 1 95 ? 3.626 1.925 4.399 1.00 98.81 95 PHE A C 1
ATOM 713 O O . PHE A 1 95 ? 3.214 3.083 4.311 1.00 98.81 95 PHE A O 1
ATOM 720 N N . LEU A 1 96 ? 4.921 1.615 4.443 1.00 98.69 96 LEU A N 1
ATOM 721 C CA . LEU A 1 96 ? 5.993 2.590 4.266 1.00 98.69 96 LEU A CA 1
ATOM 722 C C . LEU A 1 96 ? 6.241 2.774 2.772 1.00 98.69 96 LEU A C 1
ATOM 724 O O . LEU A 1 96 ? 6.719 1.844 2.125 1.00 98.69 96 LEU A O 1
ATOM 728 N N . ASP A 1 97 ? 5.930 3.950 2.237 1.00 98.38 97 ASP A N 1
ATOM 729 C CA . ASP A 1 97 ? 6.105 4.261 0.818 1.00 98.38 97 ASP A CA 1
ATOM 730 C C . ASP A 1 97 ? 7.342 5.120 0.554 1.00 98.38 97 ASP A C 1
ATOM 732 O O . ASP A 1 97 ? 7.853 5.793 1.455 1.00 98.38 97 ASP A O 1
ATOM 736 N N . ARG A 1 98 ? 7.826 5.077 -0.692 1.00 97.81 98 ARG A N 1
ATOM 737 C CA . ARG A 1 98 ? 9.071 5.720 -1.138 1.00 97.81 98 ARG A CA 1
ATOM 738 C C . ARG A 1 98 ? 10.256 5.301 -0.268 1.00 97.81 98 ARG A C 1
ATOM 740 O O . ARG A 1 98 ? 11.088 6.120 0.126 1.00 97.81 98 ARG A O 1
ATOM 747 N N . VAL A 1 99 ? 10.331 4.007 0.035 1.00 98.62 99 VAL A N 1
ATOM 748 C CA . VAL A 1 99 ? 11.463 3.397 0.741 1.00 98.62 99 VAL A CA 1
ATOM 749 C C . VAL A 1 99 ? 12.700 3.452 -0.169 1.00 98.62 99 VAL A C 1
ATOM 751 O O . VAL A 1 99 ? 12.612 3.081 -1.338 1.00 98.62 99 VAL A O 1
ATOM 754 N N . PRO A 1 100 ? 13.864 3.927 0.305 1.00 98.12 100 PRO A N 1
ATOM 755 C CA . PRO A 1 100 ? 15.072 3.913 -0.511 1.00 98.12 100 PRO A CA 1
ATOM 756 C C . PRO A 1 100 ? 15.585 2.484 -0.725 1.00 98.12 100 PRO A C 1
ATOM 758 O O . PRO A 1 100 ? 15.270 1.569 0.028 1.00 98.12 100 PRO A O 1
ATOM 761 N N . VAL A 1 101 ? 16.430 2.301 -1.740 1.00 97.88 101 VAL A N 1
ATOM 762 C CA . VAL A 1 101 ? 17.010 0.987 -2.082 1.00 97.88 101 VAL A CA 1
ATOM 763 C C . VAL A 1 101 ? 18.463 0.813 -1.652 1.00 97.88 101 VAL A C 1
ATOM 765 O O . VAL A 1 101 ? 18.960 -0.306 -1.618 1.00 97.88 101 VAL A O 1
ATOM 768 N N . SER A 1 102 ? 19.154 1.906 -1.321 1.00 97.12 102 SER A N 1
ATOM 769 C CA . SER A 1 102 ? 20.564 1.879 -0.918 1.00 97.12 102 SER A CA 1
ATOM 770 C C . SER A 1 102 ? 20.732 1.292 0.488 1.00 97.12 102 SER A C 1
ATOM 772 O O . SER A 1 102 ? 19.969 1.679 1.386 1.00 97.12 102 SER A O 1
ATOM 774 N N . PRO A 1 103 ? 21.764 0.460 0.738 1.00 96.12 103 PRO A N 1
ATOM 775 C CA . PRO A 1 103 ? 22.060 -0.049 2.081 1.00 96.12 103 PRO A CA 1
ATOM 776 C C . PRO A 1 103 ? 22.401 1.072 3.075 1.00 96.12 103 PRO A C 1
ATOM 778 O O . PRO A 1 103 ? 22.224 0.922 4.281 1.00 96.12 103 PRO A O 1
ATOM 781 N N . HIS A 1 104 ? 22.849 2.233 2.590 1.00 96.44 104 HIS A N 1
ATOM 782 C CA . HIS A 1 104 ? 23.231 3.369 3.436 1.00 96.44 104 HIS A CA 1
ATOM 783 C C . HIS A 1 104 ? 22.041 4.200 3.937 1.00 96.44 104 HIS A C 1
ATOM 785 O O . HIS A 1 104 ? 22.221 5.088 4.769 1.00 96.44 104 HIS A O 1
ATOM 791 N N . SER A 1 105 ? 20.828 3.920 3.453 1.00 96.25 105 SER A N 1
ATOM 792 C CA . SER A 1 105 ? 19.623 4.710 3.742 1.00 96.25 105 SER A CA 1
ATOM 793 C C . SER A 1 105 ? 18.559 3.937 4.532 1.00 96.25 105 SER A C 1
ATOM 795 O O . SER A 1 105 ? 17.456 4.444 4.726 1.00 96.25 105 SER A O 1
ATOM 797 N N . ILE A 1 106 ? 18.887 2.740 5.031 1.00 96.56 106 ILE A N 1
ATOM 798 C CA . ILE A 1 106 ? 17.952 1.850 5.742 1.00 96.56 106 ILE A CA 1
ATOM 799 C C . ILE A 1 106 ? 17.545 2.361 7.136 1.00 96.56 106 ILE A C 1
ATOM 801 O O . ILE A 1 106 ? 16.479 2.012 7.640 1.00 96.56 106 ILE A O 1
ATOM 805 N N . GLY A 1 107 ? 18.366 3.209 7.768 1.00 95.25 107 GLY A N 1
ATOM 806 C CA . GLY A 1 107 ? 18.188 3.643 9.161 1.00 95.25 107 GLY A CA 1
ATOM 807 C C . GLY A 1 107 ? 16.781 4.174 9.483 1.00 95.25 107 GLY A C 1
ATOM 808 O O . GLY A 1 107 ? 16.110 3.599 10.343 1.00 95.25 107 GLY A O 1
ATOM 809 N N . PRO A 1 108 ? 16.286 5.223 8.794 1.00 94.50 108 PRO A N 1
ATOM 810 C CA . PRO A 1 108 ? 14.938 5.750 9.027 1.00 94.50 108 PRO A CA 1
ATOM 811 C C . PRO A 1 108 ? 13.811 4.736 8.785 1.00 94.50 108 PRO A C 1
ATOM 813 O O . PRO A 1 108 ? 12.814 4.758 9.505 1.00 94.50 108 PRO A O 1
ATOM 816 N N . VAL A 1 109 ? 13.986 3.801 7.846 1.00 97.38 109 VAL A N 1
ATOM 817 C CA . VAL A 1 109 ? 13.017 2.729 7.552 1.00 97.38 109 VAL A CA 1
ATOM 818 C C . VAL A 1 109 ? 12.932 1.741 8.716 1.00 97.38 109 VAL A C 1
ATOM 820 O O . VAL A 1 109 ? 11.840 1.434 9.196 1.00 97.38 109 VAL A O 1
ATOM 823 N N . ALA A 1 110 ? 14.081 1.300 9.236 1.00 97.25 110 ALA A N 1
ATOM 824 C CA . ALA A 1 110 ? 14.144 0.422 10.402 1.00 97.25 110 ALA A CA 1
ATOM 825 C C . ALA A 1 110 ? 13.555 1.095 11.657 1.00 97.25 110 ALA A C 1
ATOM 827 O O . ALA A 1 110 ? 12.838 0.460 12.436 1.00 97.25 110 ALA A O 1
ATOM 828 N N . ILE A 1 111 ? 13.802 2.399 11.834 1.00 96.75 111 ILE A N 1
ATOM 829 C CA . ILE A 1 111 ? 13.194 3.189 12.912 1.00 96.75 111 ILE A CA 1
ATOM 830 C C . ILE A 1 111 ? 11.671 3.233 12.752 1.00 96.75 111 ILE A C 1
ATOM 832 O O . ILE A 1 111 ? 10.963 2.976 13.724 1.00 96.75 111 ILE A O 1
ATOM 836 N N . ALA A 1 112 ? 11.155 3.507 11.552 1.00 96.94 112 ALA A N 1
ATOM 837 C CA . ALA A 1 112 ? 9.717 3.544 11.286 1.00 96.94 112 ALA A CA 1
ATOM 838 C C . ALA A 1 112 ? 9.036 2.200 11.598 1.00 96.94 112 ALA A C 1
ATOM 840 O O . ALA A 1 112 ? 8.033 2.171 12.313 1.00 96.94 112 ALA A O 1
ATOM 841 N N . ALA A 1 113 ? 9.627 1.081 11.164 1.00 97.38 113 ALA A N 1
ATOM 842 C CA . ALA A 1 113 ? 9.132 -0.259 11.483 1.00 97.38 113 ALA A CA 1
ATOM 843 C C . ALA A 1 113 ? 9.118 -0.531 13.000 1.00 97.38 113 ALA A C 1
ATOM 845 O O . ALA A 1 113 ? 8.149 -1.060 13.545 1.00 97.38 113 ALA A O 1
ATOM 846 N N . ARG A 1 114 ? 10.167 -0.113 13.719 1.00 97.75 114 ARG A N 1
ATOM 847 C CA . ARG A 1 114 ? 10.241 -0.247 15.181 1.00 97.75 114 ARG A CA 1
ATOM 848 C C . ARG A 1 114 ? 9.218 0.626 15.906 1.00 97.75 114 ARG A C 1
ATOM 850 O O . ARG A 1 114 ? 8.692 0.216 16.940 1.00 97.75 114 ARG A O 1
ATOM 857 N N . LEU A 1 115 ? 8.952 1.827 15.397 1.00 97.94 115 LEU A N 1
ATOM 858 C CA . LEU A 1 115 ? 7.910 2.709 15.920 1.00 97.94 115 LEU A CA 1
ATOM 859 C C . LEU A 1 115 ? 6.524 2.088 15.734 1.00 97.94 115 LEU A C 1
ATOM 861 O O . LEU A 1 115 ? 5.738 2.128 16.675 1.00 97.94 115 LEU A O 1
ATOM 865 N N . ALA A 1 116 ? 6.258 1.458 14.586 1.00 98.12 116 ALA A N 1
ATOM 866 C CA . ALA A 1 116 ? 5.006 0.747 14.331 1.00 98.12 116 ALA A CA 1
ATOM 867 C C . ALA A 1 116 ? 4.762 -0.357 15.369 1.00 98.12 116 ALA A C 1
ATOM 869 O O . ALA A 1 116 ? 3.720 -0.375 16.017 1.00 98.12 116 ALA A O 1
ATOM 870 N N . GLN A 1 117 ? 5.774 -1.190 15.639 1.00 96.94 117 GLN A N 1
ATOM 871 C CA . GLN A 1 117 ? 5.703 -2.217 16.688 1.00 96.94 117 GLN A CA 1
ATOM 872 C C . GLN A 1 117 ? 5.378 -1.627 18.068 1.00 96.94 117 GLN A C 1
ATOM 874 O O . GLN A 1 117 ? 4.563 -2.171 18.804 1.00 96.94 117 GLN A O 1
ATOM 879 N N . ARG A 1 118 ? 6.006 -0.501 18.433 1.00 97.75 118 ARG A N 1
ATOM 880 C CA . ARG A 1 118 ? 5.752 0.183 19.716 1.00 97.75 118 ARG A CA 1
ATOM 881 C C . ARG A 1 118 ? 4.369 0.826 19.798 1.00 97.75 118 ARG A C 1
ATOM 883 O O . ARG A 1 118 ? 3.899 1.082 20.901 1.00 97.75 118 ARG A O 1
ATOM 890 N N . ALA A 1 119 ? 3.767 1.123 18.655 1.00 97.62 119 ALA A N 1
ATOM 891 C CA . ALA A 1 119 ? 2.432 1.689 18.540 1.00 97.62 119 ALA A CA 1
ATOM 892 C C . ALA A 1 119 ? 1.342 0.611 18.373 1.00 97.62 119 ALA A C 1
ATOM 894 O O . ALA A 1 119 ? 0.210 0.963 18.067 1.00 97.62 119 ALA A O 1
ATOM 895 N N . ASP A 1 120 ? 1.680 -0.672 18.570 1.00 97.62 120 ASP A N 1
ATOM 896 C CA . ASP A 1 120 ? 0.787 -1.826 18.379 1.00 97.62 120 ASP A CA 1
ATOM 897 C C . ASP A 1 120 ? 0.258 -1.969 16.937 1.00 97.62 120 ASP A C 1
ATOM 899 O O . ASP A 1 120 ? -0.867 -2.391 16.681 1.00 97.62 120 ASP A O 1
ATOM 903 N N . LEU A 1 121 ? 1.108 -1.614 15.967 1.00 98.06 121 LEU A N 1
ATOM 904 C CA . LEU A 1 121 ? 0.873 -1.742 14.528 1.00 98.06 121 LEU A CA 1
ATOM 905 C C . LEU A 1 121 ? 1.856 -2.770 13.933 1.00 98.06 121 LEU A C 1
ATOM 907 O O . LEU A 1 121 ? 2.839 -2.380 13.296 1.00 98.06 121 LEU A O 1
ATOM 911 N N . PRO A 1 122 ? 1.660 -4.081 14.179 1.00 95.94 122 PRO A N 1
ATOM 912 C CA . PRO A 1 122 ? 2.633 -5.116 13.822 1.00 95.94 122 PRO A CA 1
ATOM 913 C C . PRO A 1 122 ? 2.758 -5.373 12.313 1.00 95.94 122 PRO A C 1
ATOM 915 O O . PRO A 1 122 ? 3.806 -5.841 11.868 1.00 95.94 122 PRO A O 1
ATOM 918 N N . ASP A 1 123 ? 1.722 -5.074 11.524 1.00 97.75 123 ASP A N 1
ATOM 919 C CA . ASP A 1 123 ? 1.686 -5.413 10.100 1.00 97.75 123 ASP A CA 1
ATOM 920 C C . ASP A 1 123 ? 2.403 -4.317 9.273 1.00 97.75 123 ASP A C 1
ATOM 922 O O . ASP A 1 123 ? 1.794 -3.341 8.844 1.00 97.75 123 ASP A O 1
ATOM 926 N N . VAL A 1 124 ? 3.719 -4.436 9.060 1.00 98.62 124 VAL A N 1
ATOM 927 C CA . VAL A 1 124 ? 4.513 -3.442 8.302 1.00 98.62 124 VAL A CA 1
ATOM 928 C C . VAL A 1 124 ? 4.859 -3.958 6.906 1.00 98.62 124 VAL A C 1
ATOM 930 O O . VAL A 1 124 ? 5.435 -5.033 6.778 1.00 98.62 124 VAL A O 1
ATOM 933 N N . VAL A 1 125 ? 4.568 -3.172 5.867 1.00 98.81 125 VAL A N 1
ATOM 934 C CA . VAL A 1 125 ? 4.960 -3.449 4.471 1.00 98.81 125 VAL A CA 1
ATOM 935 C C . VAL A 1 125 ? 5.858 -2.328 3.956 1.00 98.81 125 VAL A C 1
ATOM 937 O O . VAL A 1 125 ? 5.573 -1.154 4.190 1.00 98.81 125 VAL A O 1
ATOM 940 N N . LEU A 1 126 ? 6.935 -2.680 3.255 1.00 98.88 126 LEU A N 1
ATOM 941 C CA . LEU A 1 126 ? 7.864 -1.728 2.640 1.00 98.88 126 LEU A CA 1
ATOM 942 C C . LEU A 1 126 ? 7.564 -1.580 1.148 1.00 98.88 126 LEU A C 1
ATOM 944 O O . LEU A 1 126 ? 7.458 -2.591 0.462 1.00 98.88 126 LEU A O 1
ATOM 948 N N . ASN A 1 127 ? 7.502 -0.360 0.621 1.00 98.75 127 ASN A N 1
ATOM 949 C CA . ASN A 1 127 ? 7.391 -0.100 -0.814 1.00 98.75 127 ASN A CA 1
ATOM 950 C C . ASN A 1 127 ? 8.539 0.772 -1.323 1.00 98.75 127 ASN A C 1
ATOM 952 O O . ASN A 1 127 ? 8.464 2.002 -1.299 1.00 98.75 127 ASN A O 1
ATOM 956 N N . PRO A 1 128 ? 9.632 0.138 -1.769 1.00 98.50 128 PRO A N 1
ATOM 957 C CA . PRO A 1 128 ? 10.634 0.801 -2.592 1.00 98.50 128 PRO A CA 1
ATOM 958 C C . PRO A 1 128 ? 10.222 0.933 -4.065 1.00 98.50 128 PRO A C 1
ATOM 960 O O . PRO A 1 128 ? 10.820 1.724 -4.790 1.00 98.50 128 PRO A O 1
ATOM 963 N N . GLY A 1 129 ? 9.250 0.144 -4.542 1.00 98.06 129 GLY A N 1
ATOM 964 C CA . GLY A 1 129 ? 8.813 0.129 -5.945 1.00 98.06 129 GLY A CA 1
ATOM 965 C C . GLY A 1 129 ? 9.813 -0.501 -6.927 1.00 98.06 129 GLY A C 1
ATOM 966 O O . GLY A 1 129 ? 9.492 -0.712 -8.097 1.00 98.06 129 GLY A O 1
ATOM 967 N N . CYS A 1 130 ? 11.008 -0.850 -6.455 1.00 97.88 130 CYS A N 1
ATOM 968 C CA . CYS A 1 130 ? 12.027 -1.632 -7.146 1.00 97.88 130 CYS A CA 1
ATOM 969 C C . CYS A 1 130 ? 12.810 -2.483 -6.122 1.00 97.88 130 CYS A C 1
ATOM 971 O O . CYS A 1 130 ? 12.752 -2.195 -4.924 1.00 97.88 130 CYS A O 1
ATOM 973 N N . PRO A 1 131 ? 13.529 -3.543 -6.536 1.00 98.06 131 PRO A N 1
ATOM 974 C CA . PRO A 1 131 ? 14.276 -4.376 -5.598 1.00 98.06 131 PRO A CA 1
ATOM 975 C C . PRO A 1 131 ? 15.323 -3.577 -4.798 1.00 98.06 131 PRO A C 1
ATOM 977 O O . PRO A 1 131 ? 16.202 -2.963 -5.412 1.00 98.06 131 PRO A O 1
ATOM 980 N N . PRO A 1 132 ? 15.252 -3.573 -3.451 1.00 98.12 132 PRO A N 1
ATOM 981 C CA . PRO A 1 132 ? 16.241 -2.906 -2.617 1.00 98.12 132 PRO A CA 1
ATOM 982 C C . PRO A 1 132 ? 17.488 -3.773 -2.415 1.00 98.12 132 PRO A C 1
ATOM 984 O O . PRO A 1 132 ? 17.508 -4.960 -2.750 1.00 98.12 132 PRO A O 1
ATOM 987 N N . ASP A 1 133 ? 18.520 -3.188 -1.809 1.00 97.75 133 ASP A N 1
ATOM 988 C CA . ASP A 1 133 ? 19.662 -3.934 -1.287 1.00 97.75 133 ASP A CA 1
ATOM 989 C C . ASP A 1 133 ? 19.227 -5.050 -0.315 1.00 97.75 133 ASP A C 1
ATOM 991 O O . ASP A 1 133 ? 18.210 -4.947 0.382 1.00 97.75 133 ASP A O 1
ATOM 995 N N . GLN A 1 134 ? 20.009 -6.131 -0.250 1.00 95.88 134 GLN A N 1
ATOM 996 C CA . GLN A 1 134 ? 19.691 -7.303 0.564 1.00 95.88 134 GLN A CA 1
ATOM 997 C C . GLN A 1 134 ? 19.544 -6.978 2.060 1.00 95.88 134 GLN A C 1
ATOM 999 O O . GLN A 1 134 ? 18.751 -7.630 2.732 1.00 95.88 134 GLN A O 1
ATOM 1004 N N . THR A 1 135 ? 20.212 -5.942 2.570 1.00 96.62 135 THR A N 1
ATOM 1005 C CA . THR A 1 135 ? 20.092 -5.495 3.972 1.00 96.62 135 THR A CA 1
ATOM 1006 C C . THR A 1 135 ? 18.654 -5.168 4.402 1.00 96.62 135 THR A C 1
ATOM 1008 O O . THR A 1 135 ? 18.309 -5.332 5.570 1.00 96.62 135 THR A O 1
ATOM 1011 N N . TYR A 1 136 ? 17.764 -4.777 3.481 1.00 98.19 136 TYR A N 1
ATOM 1012 C CA . TYR A 1 136 ? 16.342 -4.558 3.796 1.00 98.19 136 TYR A CA 1
ATOM 1013 C C . TYR A 1 136 ? 15.606 -5.862 4.123 1.00 98.19 136 TYR A C 1
ATOM 1015 O O . TYR A 1 136 ? 14.597 -5.842 4.828 1.00 98.19 136 TYR A O 1
ATOM 1023 N N . ARG A 1 137 ? 16.108 -7.003 3.640 1.00 97.00 137 ARG A N 1
ATOM 1024 C CA . ARG A 1 137 ? 15.542 -8.333 3.909 1.00 97.00 137 ARG A CA 1
ATOM 1025 C C . ARG A 1 137 ? 15.781 -8.777 5.344 1.00 97.00 137 ARG A C 1
ATOM 1027 O O . ARG A 1 137 ? 14.934 -9.474 5.896 1.00 97.00 137 ARG A O 1
ATOM 1034 N N . ASP A 1 138 ? 16.858 -8.308 5.969 1.00 96.44 138 ASP A N 1
ATOM 1035 C CA . ASP A 1 138 ? 17.191 -8.620 7.364 1.00 96.44 138 ASP A CA 1
ATOM 1036 C C . ASP A 1 138 ? 16.153 -8.063 8.354 1.00 96.44 138 ASP A C 1
ATOM 1038 O O . ASP A 1 138 ? 16.076 -8.509 9.498 1.00 96.44 138 ASP A O 1
ATOM 1042 N N . LEU A 1 139 ? 15.300 -7.128 7.912 1.00 96.50 139 LEU A N 1
ATOM 1043 C CA . LEU A 1 139 ? 14.158 -6.643 8.690 1.00 96.50 139 LEU A CA 1
ATOM 1044 C C . LEU A 1 139 ? 13.034 -7.687 8.818 1.00 96.50 139 LEU A C 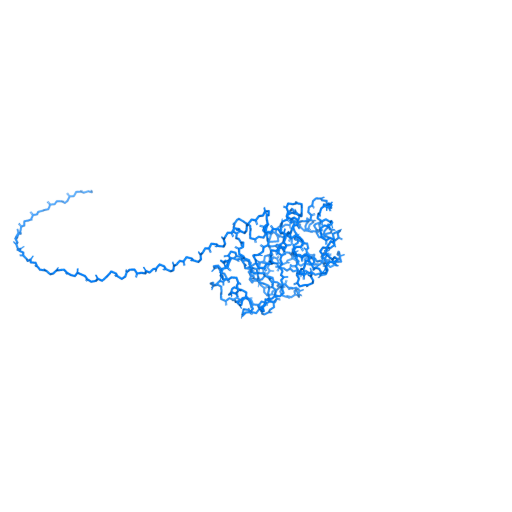1
ATOM 1046 O O . LEU A 1 139 ? 12.173 -7.536 9.683 1.00 96.50 139 LEU A O 1
ATOM 1050 N N . GLY A 1 140 ? 13.014 -8.719 7.967 1.00 97.12 140 GLY A N 1
ATOM 1051 C CA . GLY A 1 140 ? 11.975 -9.754 7.972 1.00 97.12 140 GLY A CA 1
ATOM 1052 C C . GLY A 1 140 ? 10.582 -9.239 7.593 1.00 97.12 140 GLY A C 1
ATOM 1053 O O . GLY A 1 140 ? 9.581 -9.827 7.997 1.00 97.12 140 GLY A O 1
ATOM 1054 N N . LEU A 1 141 ? 10.508 -8.130 6.853 1.00 98.12 141 LEU A N 1
ATOM 1055 C CA . LEU A 1 141 ? 9.257 -7.479 6.462 1.00 98.12 141 LEU A CA 1
ATOM 1056 C C . LEU A 1 141 ? 8.895 -7.788 5.000 1.00 98.12 141 LEU A C 1
ATOM 1058 O O . LEU A 1 141 ? 9.796 -7.877 4.162 1.00 98.12 141 LEU A O 1
ATOM 1062 N N . PRO A 1 142 ? 7.597 -7.897 4.656 1.00 98.50 142 PRO A N 1
ATOM 1063 C CA . PRO A 1 142 ? 7.144 -7.916 3.269 1.00 98.50 142 PRO A CA 1
ATOM 1064 C C . PRO A 1 142 ? 7.610 -6.675 2.495 1.00 98.50 142 PRO A C 1
ATOM 1066 O O . PRO A 1 142 ? 7.496 -5.549 2.989 1.00 98.50 142 PRO A O 1
ATOM 1069 N N . ILE A 1 143 ? 8.092 -6.873 1.264 1.00 98.81 143 ILE A N 1
ATOM 1070 C CA . ILE A 1 143 ? 8.608 -5.797 0.407 1.00 98.81 143 ILE A CA 1
ATOM 1071 C C . ILE A 1 143 ? 7.891 -5.811 -0.941 1.00 98.81 143 ILE A C 1
ATOM 1073 O O . ILE A 1 143 ? 7.856 -6.830 -1.626 1.00 98.81 143 ILE A O 1
ATOM 1077 N N . CYS A 1 144 ? 7.338 -4.667 -1.330 1.00 98.69 144 CYS A N 1
ATOM 1078 C CA . CYS A 1 144 ? 6.816 -4.397 -2.658 1.00 98.69 144 CYS A CA 1
ATOM 1079 C C . CYS A 1 144 ? 7.960 -3.928 -3.571 1.00 98.69 144 CYS A C 1
ATOM 1081 O O . CYS A 1 144 ? 8.401 -2.782 -3.513 1.00 98.69 144 CYS A O 1
ATOM 1083 N N . VAL A 1 145 ? 8.489 -4.848 -4.379 1.00 98.62 145 VAL A N 1
ATOM 1084 C CA . VAL A 1 145 ? 9.675 -4.628 -5.231 1.00 98.62 145 VAL A CA 1
ATOM 1085 C C . VAL A 1 145 ? 9.329 -4.224 -6.656 1.00 98.62 145 VAL A C 1
ATOM 1087 O O . VAL A 1 145 ? 10.215 -4.107 -7.496 1.00 98.62 145 VAL A O 1
ATOM 1090 N N . PHE A 1 146 ? 8.049 -4.053 -6.956 1.00 98.62 146 PHE A N 1
ATOM 1091 C CA . PHE A 1 146 ? 7.615 -3.483 -8.215 1.00 98.62 146 PHE A CA 1
ATOM 1092 C C . PHE A 1 146 ? 6.406 -2.597 -7.953 1.00 98.62 146 PHE A C 1
ATOM 1094 O O . PHE A 1 146 ? 5.388 -3.095 -7.488 1.00 98.62 146 PHE A O 1
ATOM 1101 N N . ASP A 1 147 ? 6.510 -1.315 -8.274 1.00 97.88 147 ASP A N 1
ATOM 1102 C CA . ASP A 1 147 ? 5.389 -0.376 -8.309 1.00 97.88 147 ASP A CA 1
ATOM 1103 C C . ASP A 1 147 ? 5.527 0.452 -9.586 1.00 97.88 147 ASP A C 1
ATOM 1105 O O . ASP A 1 147 ? 6.424 1.289 -9.713 1.00 97.88 147 ASP A O 1
ATOM 1109 N N . GLY A 1 148 ? 4.728 0.124 -10.602 1.00 97.81 148 GLY A N 1
ATOM 1110 C CA . GLY A 1 148 ? 4.918 0.726 -11.913 1.00 97.81 148 GLY A CA 1
ATOM 1111 C C . GLY A 1 148 ? 3.933 0.292 -12.987 1.00 97.81 148 GLY A C 1
ATOM 1112 O O . GLY A 1 148 ? 3.008 -0.500 -12.781 1.00 97.81 148 GLY A O 1
ATOM 1113 N N . SER A 1 149 ? 4.143 0.832 -14.188 1.00 98.00 149 SER A N 1
ATOM 1114 C CA . SER A 1 149 ? 3.224 0.626 -15.302 1.00 98.00 149 SER A CA 1
ATOM 1115 C C . SER A 1 149 ? 3.312 -0.791 -15.866 1.00 98.00 149 SER A C 1
ATOM 1117 O O . SER A 1 149 ? 4.372 -1.418 -15.881 1.00 98.00 149 SER A O 1
ATOM 1119 N N . TRP A 1 150 ? 2.220 -1.273 -16.455 1.00 98.19 150 TRP A N 1
ATOM 1120 C CA . TRP A 1 150 ? 2.175 -2.535 -17.189 1.00 98.19 150 TRP A CA 1
ATOM 1121 C C . TRP A 1 150 ? 3.235 -2.613 -18.290 1.00 98.19 150 TRP A C 1
ATOM 1123 O O . TRP A 1 150 ? 3.847 -3.659 -18.514 1.00 98.19 150 TRP A O 1
ATOM 1133 N N . ARG A 1 151 ? 3.499 -1.485 -18.961 1.00 97.75 151 ARG A N 1
ATOM 1134 C CA . ARG A 1 151 ? 4.539 -1.388 -19.989 1.00 97.75 151 ARG A CA 1
ATOM 1135 C C . ARG A 1 151 ? 5.917 -1.718 -19.420 1.00 97.75 151 ARG A C 1
ATOM 1137 O O . ARG A 1 151 ? 6.675 -2.438 -20.072 1.00 97.75 151 ARG A O 1
ATOM 1144 N N . ASP A 1 152 ? 6.228 -1.198 -18.240 1.00 98.00 152 ASP A N 1
ATOM 1145 C CA . ASP A 1 152 ? 7.522 -1.401 -17.593 1.00 98.00 152 ASP A CA 1
ATOM 1146 C C . ASP A 1 152 ? 7.579 -2.793 -16.960 1.00 98.00 152 ASP A C 1
ATOM 1148 O O . ASP A 1 152 ? 8.571 -3.502 -17.124 1.00 98.00 152 ASP A O 1
ATOM 1152 N N . TYR A 1 153 ? 6.466 -3.260 -16.386 1.00 98.19 153 TYR A N 1
ATOM 1153 C CA . TYR A 1 153 ? 6.343 -4.610 -15.850 1.00 98.19 153 TYR A CA 1
ATOM 1154 C C . TYR A 1 153 ? 6.627 -5.656 -16.928 1.00 98.19 153 TYR A C 1
ATOM 1156 O O . TYR A 1 153 ? 7.433 -6.555 -16.713 1.00 98.19 153 TYR A O 1
ATOM 1164 N N . ARG A 1 154 ? 6.067 -5.528 -18.135 1.00 97.69 154 ARG A N 1
ATOM 1165 C CA . ARG A 1 154 ? 6.351 -6.455 -19.247 1.00 97.69 154 ARG A CA 1
ATOM 1166 C C . ARG A 1 154 ? 7.824 -6.503 -19.661 1.00 97.69 154 ARG A C 1
ATOM 1168 O O . ARG A 1 154 ? 8.266 -7.531 -20.163 1.00 97.69 154 ARG A O 1
ATOM 1175 N N . ARG A 1 155 ? 8.562 -5.403 -19.492 1.00 97.31 155 ARG A N 1
ATOM 1176 C CA . ARG A 1 155 ? 9.991 -5.300 -19.843 1.00 97.31 155 ARG A CA 1
ATOM 1177 C C . ARG A 1 155 ? 10.908 -5.743 -18.711 1.00 97.31 155 ARG A C 1
ATOM 1179 O O . ARG A 1 155 ? 12.043 -6.128 -18.971 1.00 97.31 155 ARG A O 1
ATOM 1186 N N . TRP A 1 156 ? 10.431 -5.671 -17.476 1.00 97.12 156 TRP A N 1
ATOM 1187 C CA . TRP A 1 156 ? 11.190 -6.075 -16.308 1.00 97.12 156 TRP A CA 1
ATOM 1188 C C . TRP A 1 156 ? 11.432 -7.587 -16.314 1.00 97.12 156 TRP A C 1
ATOM 1190 O O . TRP A 1 156 ? 10.506 -8.384 -16.467 1.00 97.12 156 TRP A O 1
ATOM 1200 N N . SER A 1 157 ? 12.691 -7.985 -16.149 1.00 92.50 157 SER A N 1
ATOM 1201 C CA . SER A 1 157 ? 13.116 -9.388 -16.147 1.00 92.50 157 SER A CA 1
ATOM 1202 C C . SER A 1 157 ? 12.842 -10.113 -14.827 1.00 92.50 157 SER A C 1
ATOM 1204 O O . SER A 1 157 ? 13.087 -11.312 -14.745 1.00 92.50 157 SER A O 1
ATOM 1206 N N . GLY A 1 158 ? 12.370 -9.407 -13.793 1.00 92.31 158 GLY A N 1
ATOM 1207 C CA . GLY A 1 158 ? 12.295 -9.936 -12.428 1.00 92.31 158 GLY A CA 1
ATOM 1208 C C . GLY A 1 158 ? 13.627 -9.869 -11.673 1.00 92.31 158 GLY A C 1
ATOM 1209 O O . GLY A 1 158 ? 13.707 -10.326 -10.538 1.00 92.31 158 GLY A O 1
ATOM 1210 N N . ALA A 1 159 ? 14.685 -9.316 -12.281 1.00 94.00 159 ALA A N 1
ATOM 1211 C CA . ALA A 1 159 ? 15.999 -9.231 -11.650 1.00 94.00 159 ALA A CA 1
ATOM 1212 C C . ALA A 1 159 ? 15.921 -8.498 -10.302 1.00 94.00 159 ALA A C 1
ATOM 1214 O O . ALA A 1 159 ? 15.408 -7.382 -10.243 1.00 94.00 159 ALA A O 1
ATOM 1215 N N . GLY A 1 160 ? 16.439 -9.138 -9.248 1.00 94.06 160 GLY A N 1
ATOM 1216 C CA . GLY A 1 160 ? 16.451 -8.633 -7.871 1.00 94.06 160 GLY A CA 1
ATOM 1217 C C . GLY A 1 160 ? 15.220 -8.993 -7.028 1.00 94.06 160 GLY A C 1
ATOM 1218 O O . GLY A 1 160 ? 15.282 -8.867 -5.807 1.00 94.06 160 GLY A O 1
ATOM 1219 N N . ALA A 1 161 ? 14.128 -9.465 -7.635 1.00 96.94 161 ALA A N 1
ATOM 1220 C CA . ALA A 1 161 ? 12.957 -9.925 -6.891 1.00 96.94 161 ALA A CA 1
ATOM 1221 C C . ALA A 1 161 ? 13.131 -11.354 -6.366 1.00 96.94 161 ALA A C 1
ATOM 1223 O O . ALA A 1 161 ? 13.810 -12.185 -6.973 1.00 96.94 161 ALA A O 1
ATOM 1224 N N . LEU A 1 162 ? 12.477 -11.636 -5.243 1.00 96.88 162 LEU A N 1
ATOM 1225 C CA . LEU A 1 162 ? 12.403 -12.946 -4.611 1.00 96.88 162 LEU A CA 1
ATOM 1226 C C . LEU A 1 162 ? 10.944 -13.432 -4.573 1.00 96.88 162 LEU A C 1
ATOM 1228 O O . LEU A 1 162 ? 10.026 -12.613 -4.481 1.00 96.88 162 LEU A O 1
ATOM 1232 N N . PRO A 1 163 ? 10.699 -14.757 -4.605 1.00 96.56 163 PRO A N 1
ATOM 1233 C CA . PRO A 1 163 ? 9.363 -15.292 -4.377 1.00 96.56 163 PRO A CA 1
ATOM 1234 C C . PRO A 1 163 ? 8.775 -14.781 -3.057 1.00 96.56 163 PRO A C 1
ATOM 1236 O O . PRO A 1 163 ? 9.437 -14.823 -2.021 1.00 96.56 163 PRO A O 1
ATOM 1239 N N . GLY A 1 164 ? 7.528 -14.319 -3.095 1.00 97.00 164 GLY A N 1
ATOM 1240 C CA . GLY A 1 164 ? 6.854 -13.700 -1.953 1.00 97.00 164 GLY A CA 1
ATOM 1241 C C . GLY A 1 164 ? 6.854 -12.169 -1.974 1.00 97.00 164 GLY A C 1
ATOM 1242 O O . GLY A 1 164 ? 6.067 -11.565 -1.244 1.00 97.00 164 GLY A O 1
ATOM 1243 N N . ASP A 1 165 ? 7.658 -11.537 -2.832 1.00 98.56 165 ASP A N 1
ATOM 1244 C CA . ASP A 1 165 ? 7.656 -10.082 -2.985 1.00 98.56 165 ASP A CA 1
ATOM 1245 C C . ASP A 1 165 ? 6.328 -9.545 -3.536 1.00 98.56 165 ASP A C 1
ATOM 1247 O O . ASP A 1 165 ? 5.580 -10.230 -4.235 1.00 98.56 165 ASP A O 1
ATOM 1251 N N . GLY A 1 166 ? 6.026 -8.293 -3.207 1.00 98.62 166 GLY A N 1
ATOM 1252 C CA . GLY A 1 166 ? 4.832 -7.600 -3.668 1.00 98.62 166 GLY A CA 1
ATOM 1253 C C . GLY A 1 166 ? 5.033 -6.921 -5.016 1.00 98.62 166 GLY A C 1
ATOM 1254 O O . GLY A 1 166 ? 6.059 -6.271 -5.217 1.00 98.62 166 GLY A O 1
ATOM 1255 N N . HIS A 1 167 ? 4.045 -7.009 -5.911 1.00 98.56 167 HIS A N 1
ATOM 1256 C CA . HIS A 1 167 ? 4.036 -6.257 -7.173 1.00 98.56 167 HIS A CA 1
ATOM 1257 C C . HIS A 1 167 ? 2.744 -5.433 -7.312 1.00 98.56 167 HIS A C 1
ATOM 1259 O O . HIS A 1 167 ? 1.653 -5.997 -7.371 1.00 98.56 167 HIS A O 1
ATOM 1265 N N . LEU A 1 168 ? 2.848 -4.114 -7.431 1.00 98.38 168 LEU A N 1
ATOM 1266 C CA . LEU A 1 168 ? 1.771 -3.204 -7.813 1.00 98.38 168 LEU A CA 1
ATOM 1267 C C . LEU A 1 168 ? 1.936 -2.824 -9.289 1.00 98.38 168 LEU A C 1
ATOM 1269 O O . LEU A 1 168 ? 2.916 -2.205 -9.695 1.00 98.38 168 LEU A O 1
ATOM 1273 N N . VAL A 1 169 ? 0.988 -3.252 -10.119 1.00 98.38 169 VAL A N 1
ATOM 1274 C CA . VAL A 1 169 ? 1.037 -3.078 -11.572 1.00 98.38 169 VAL A CA 1
ATOM 1275 C C . VAL A 1 169 ? -0.155 -2.248 -12.015 1.00 98.38 169 VAL A C 1
ATOM 1277 O O . VAL A 1 169 ? -1.302 -2.677 -11.891 1.00 98.38 169 VAL A O 1
ATOM 1280 N N . HIS A 1 170 ? 0.113 -1.073 -12.569 1.00 98.06 170 HIS A N 1
ATOM 1281 C CA . HIS A 1 170 ? -0.922 -0.131 -12.979 1.00 98.06 170 HIS A CA 1
ATOM 1282 C C . HIS A 1 170 ? -0.914 0.138 -14.488 1.00 98.06 170 HIS A C 1
ATOM 1284 O O . HIS A 1 170 ? -0.036 -0.319 -15.219 1.00 98.06 170 HIS A O 1
ATOM 1290 N N . ALA A 1 171 ? -1.880 0.913 -14.978 1.00 97.56 171 ALA A N 1
ATOM 1291 C CA . ALA A 1 171 ? -2.057 1.252 -16.390 1.00 97.56 171 ALA A CA 1
ATOM 1292 C C . ALA A 1 171 ? -2.140 0.014 -17.306 1.00 97.56 171 ALA A C 1
ATOM 1294 O O . ALA A 1 171 ? -1.601 -0.002 -18.418 1.00 97.56 171 ALA A O 1
ATOM 1295 N N . VAL A 1 172 ? -2.783 -1.047 -16.819 1.00 97.75 172 VAL A N 1
ATOM 1296 C CA . VAL A 1 172 ? -2.999 -2.285 -17.570 1.00 97.75 172 VAL A CA 1
ATOM 1297 C C . VAL A 1 172 ? -4.227 -2.095 -18.458 1.00 97.75 172 VAL A C 1
ATOM 1299 O O . VAL A 1 172 ? -5.301 -1.797 -17.951 1.00 97.75 172 VAL A O 1
ATOM 1302 N N . PRO A 1 173 ? -4.150 -2.279 -19.781 1.00 95.88 173 PRO A N 1
ATOM 1303 C CA . PRO A 1 173 ? -5.351 -2.222 -20.598 1.00 95.88 173 PRO A CA 1
ATOM 1304 C C . PRO A 1 173 ? -6.411 -3.203 -20.066 1.00 95.88 173 PRO A C 1
ATOM 1306 O O . PRO A 1 173 ? -6.051 -4.337 -19.749 1.00 95.88 173 PRO A O 1
ATOM 1309 N N . PRO A 1 174 ? -7.703 -2.835 -19.993 1.00 91.62 174 PRO A N 1
ATOM 1310 C CA . PRO A 1 174 ? -8.722 -3.681 -19.366 1.00 91.62 174 PRO A CA 1
ATOM 1311 C C . PRO A 1 174 ? -8.779 -5.118 -19.909 1.00 91.62 174 PRO A C 1
ATOM 1313 O O . PRO A 1 174 ? -9.002 -6.068 -19.166 1.00 91.62 174 PRO A O 1
ATOM 1316 N N . TRP A 1 175 ? -8.502 -5.302 -21.204 1.00 91.56 175 TRP A N 1
ATOM 1317 C CA . TRP A 1 175 ? -8.446 -6.616 -21.859 1.00 91.56 175 TRP A CA 1
ATOM 1318 C C . TRP A 1 175 ? -7.168 -7.428 -21.568 1.00 91.56 175 TRP A C 1
ATOM 1320 O O . TRP A 1 175 ? -7.062 -8.568 -22.015 1.00 91.56 175 TRP A O 1
ATOM 1330 N N . GLU A 1 176 ? -6.186 -6.857 -20.869 1.00 96.12 176 GLU A N 1
ATOM 1331 C CA . GLU A 1 176 ? -4.949 -7.516 -20.426 1.00 96.12 176 GLU A CA 1
ATOM 1332 C C . GLU A 1 176 ? -4.909 -7.730 -18.904 1.00 96.12 176 GLU A C 1
ATOM 1334 O O . GLU A 1 176 ? -3.937 -8.293 -18.412 1.00 96.12 176 GLU A O 1
ATOM 1339 N N . LEU A 1 177 ? -5.948 -7.345 -18.148 1.00 94.56 177 LEU A N 1
ATOM 1340 C CA . LEU A 1 177 ? -5.984 -7.480 -16.682 1.00 94.56 177 LEU A CA 1
ATOM 1341 C C . LEU A 1 177 ? -5.730 -8.914 -16.204 1.00 94.56 177 LEU A C 1
ATOM 1343 O O . LEU A 1 177 ? -4.994 -9.130 -15.241 1.00 94.56 177 LEU A O 1
ATOM 1347 N N . ASP A 1 178 ? -6.311 -9.894 -16.886 1.00 93.56 178 ASP A N 1
ATOM 1348 C CA . ASP A 1 178 ? -6.132 -11.306 -16.549 1.00 93.56 178 ASP A CA 1
ATOM 1349 C C . ASP A 1 178 ? -4.740 -11.821 -16.911 1.00 93.56 178 ASP A C 1
ATOM 1351 O O . ASP A 1 178 ? -4.174 -12.655 -16.207 1.00 93.56 178 ASP A O 1
ATOM 1355 N N . GLU A 1 179 ? -4.166 -11.305 -17.997 1.00 95.50 179 GLU A N 1
ATOM 1356 C CA . GLU A 1 179 ? -2.809 -11.650 -18.404 1.00 95.50 179 GLU A CA 1
ATOM 1357 C C . GLU A 1 179 ? -1.777 -11.053 -17.452 1.00 95.50 179 GLU A C 1
ATOM 1359 O O . GLU A 1 179 ? -0.850 -11.739 -17.026 1.00 95.50 179 GLU A O 1
ATOM 1364 N N . ALA A 1 180 ? -1.971 -9.800 -17.051 1.00 97.19 180 ALA A N 1
ATOM 1365 C CA . ALA A 1 180 ? -1.131 -9.152 -16.063 1.00 97.19 180 ALA A CA 1
ATOM 1366 C C . ALA A 1 180 ? -1.207 -9.864 -14.704 1.00 97.19 180 ALA A C 1
ATOM 1368 O O . ALA A 1 180 ? -0.166 -10.078 -14.085 1.00 97.19 180 ALA A O 1
ATOM 1369 N N . ALA A 1 181 ? -2.395 -10.312 -14.278 1.00 96.50 181 ALA A N 1
ATOM 1370 C CA . ALA A 1 181 ? -2.558 -11.113 -13.063 1.00 96.50 181 ALA A CA 1
ATOM 1371 C C . ALA A 1 181 ? -1.837 -12.469 -13.150 1.00 96.50 181 ALA A C 1
ATOM 1373 O O . ALA A 1 181 ? -1.121 -12.851 -12.225 1.00 96.50 181 ALA A O 1
ATOM 1374 N N . ARG A 1 182 ? -1.945 -13.179 -14.282 1.00 96.38 182 ARG A N 1
ATOM 1375 C CA . ARG A 1 182 ? -1.186 -14.422 -14.498 1.00 96.38 182 ARG A CA 1
ATOM 1376 C C . ARG A 1 182 ? 0.320 -14.187 -14.489 1.00 96.38 182 ARG A C 1
ATOM 1378 O O . ARG A 1 182 ? 1.045 -14.962 -13.874 1.00 96.38 182 ARG A O 1
ATOM 1385 N N . LEU A 1 183 ? 0.797 -13.115 -15.124 1.00 96.62 183 LEU A N 1
A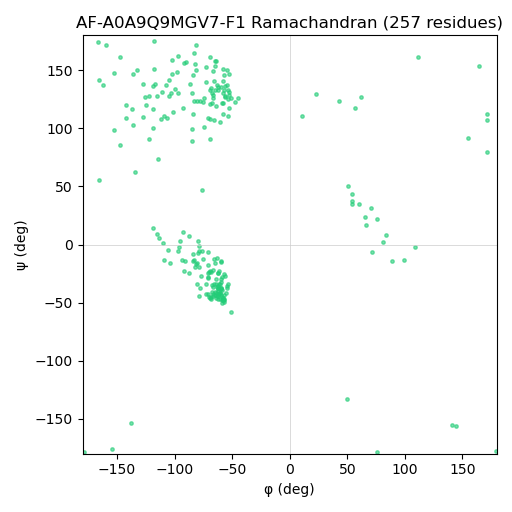TOM 1386 C CA . LEU A 1 183 ? 2.217 -12.763 -15.117 1.00 96.62 183 LEU A CA 1
ATOM 1387 C C . LEU A 1 183 ? 2.703 -12.373 -13.714 1.00 96.62 183 LEU A C 1
ATOM 1389 O O . LEU A 1 183 ? 3.847 -12.649 -13.361 1.00 96.62 183 LEU A O 1
ATOM 1393 N N . GLN A 1 184 ? 1.847 -11.747 -12.904 1.00 96.94 184 GLN A N 1
ATOM 1394 C CA . GLN A 1 184 ? 2.109 -11.469 -11.493 1.00 96.94 184 GLN A CA 1
ATOM 1395 C C . GLN A 1 184 ? 2.381 -12.751 -10.703 1.00 96.94 184 GLN A C 1
ATOM 1397 O O . GLN A 1 184 ? 3.434 -12.856 -10.077 1.00 96.94 184 GLN A O 1
ATOM 1402 N N . VAL A 1 185 ? 1.506 -13.752 -10.826 1.00 96.75 185 VAL A N 1
ATOM 1403 C CA . VAL A 1 185 ? 1.694 -15.070 -10.199 1.00 96.75 185 VAL A CA 1
ATOM 1404 C C . VAL A 1 185 ? 2.919 -15.798 -10.757 1.00 96.75 185 VAL A C 1
ATOM 1406 O O . VAL A 1 185 ? 3.737 -16.299 -9.992 1.00 96.75 185 VAL A O 1
ATOM 1409 N N . ALA A 1 186 ? 3.098 -15.820 -12.081 1.00 95.75 186 ALA A N 1
ATOM 1410 C CA . ALA A 1 186 ? 4.212 -16.515 -12.730 1.00 95.75 186 ALA A CA 1
ATOM 1411 C C . ALA A 1 186 ? 5.591 -15.954 -12.341 1.00 95.75 186 ALA A C 1
ATOM 1413 O O . ALA A 1 186 ? 6.589 -16.667 -12.409 1.00 95.75 186 ALA A O 1
ATOM 1414 N N . ARG A 1 187 ? 5.653 -14.687 -11.913 1.00 96.19 187 ARG A N 1
ATOM 1415 C CA . ARG A 1 187 ? 6.868 -14.047 -11.388 1.00 96.19 187 ARG A CA 1
ATOM 1416 C C . ARG A 1 187 ? 7.071 -14.242 -9.886 1.00 96.19 187 ARG A C 1
ATOM 1418 O O . ARG A 1 187 ? 7.981 -13.645 -9.325 1.00 96.19 187 ARG A O 1
ATOM 1425 N N . GLY A 1 188 ? 6.251 -15.070 -9.244 1.00 96.56 188 GLY A N 1
ATOM 1426 C CA . GLY A 1 188 ? 6.402 -15.421 -7.836 1.00 96.56 188 GLY A CA 1
ATOM 1427 C C . GLY A 1 188 ? 5.952 -14.333 -6.866 1.00 96.56 188 GLY A C 1
ATOM 1428 O O . GLY A 1 188 ? 6.394 -14.347 -5.720 1.00 96.56 188 GLY A O 1
ATOM 1429 N N . ALA A 1 189 ? 5.093 -13.402 -7.292 1.00 98.00 189 ALA A N 1
ATOM 1430 C CA . ALA A 1 189 ? 4.562 -12.393 -6.382 1.00 98.00 189 ALA A CA 1
ATOM 1431 C C . ALA A 1 189 ? 3.799 -13.046 -5.216 1.00 98.00 189 ALA A C 1
ATOM 1433 O O . ALA A 1 189 ? 2.994 -13.956 -5.423 1.00 98.00 189 ALA A O 1
ATOM 1434 N N . GLY A 1 190 ? 4.035 -12.571 -3.994 1.00 97.50 190 GLY A N 1
ATOM 1435 C CA . GLY A 1 190 ? 3.328 -13.021 -2.791 1.00 97.50 190 GLY A CA 1
ATOM 1436 C C . GLY A 1 190 ? 2.091 -12.193 -2.459 1.00 97.50 190 GLY A C 1
ATOM 1437 O O . GLY A 1 190 ? 1.195 -12.673 -1.769 1.00 97.50 190 GLY A O 1
ATOM 1438 N N . PHE A 1 191 ? 2.034 -10.953 -2.942 1.00 98.38 191 PHE A N 1
ATOM 1439 C CA . PHE A 1 191 ? 0.907 -10.038 -2.778 1.00 98.38 191 PHE A CA 1
ATOM 1440 C C . PHE A 1 191 ? 0.958 -8.934 -3.839 1.00 98.38 191 PHE A C 1
ATOM 1442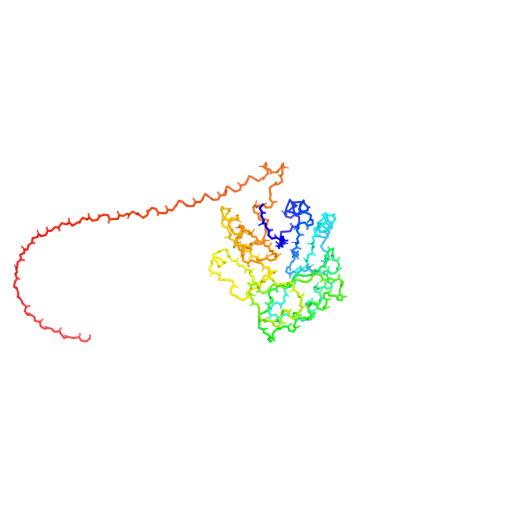 O O . PHE A 1 191 ? 1.938 -8.797 -4.575 1.00 98.38 191 PHE A O 1
ATOM 1449 N N . GLY A 1 192 ? -0.092 -8.125 -3.921 1.00 97.81 192 GLY A N 1
ATOM 1450 C CA . GLY A 1 192 ? -0.087 -6.917 -4.739 1.00 97.81 192 GLY A CA 1
ATOM 1451 C C . GLY A 1 192 ? -1.400 -6.683 -5.456 1.00 97.81 192 GLY A C 1
ATOM 1452 O O . GLY A 1 192 ? -2.451 -7.145 -5.022 1.00 97.81 192 GLY A O 1
ATOM 1453 N N . MET A 1 193 ? -1.345 -5.948 -6.560 1.00 96.69 193 MET A N 1
ATOM 1454 C CA . MET A 1 193 ? -2.530 -5.585 -7.327 1.00 96.69 193 MET A CA 1
ATOM 1455 C C . MET A 1 193 ? -2.178 -5.356 -8.789 1.00 96.69 193 MET A C 1
ATOM 1457 O O . MET A 1 193 ? -1.101 -4.871 -9.119 1.00 96.69 193 MET A O 1
ATOM 1461 N N . VAL A 1 194 ? -3.133 -5.676 -9.654 1.00 96.88 194 VAL A N 1
ATOM 1462 C CA . VAL A 1 194 ? -3.140 -5.300 -11.065 1.00 96.88 194 VAL A CA 1
ATOM 1463 C C . VAL A 1 194 ? -4.322 -4.363 -11.272 1.00 96.88 194 VAL A C 1
ATOM 1465 O O . VAL A 1 194 ? -5.436 -4.727 -10.902 1.00 96.88 194 VAL A O 1
ATOM 1468 N N . THR A 1 195 ? -4.115 -3.187 -11.855 1.00 95.75 195 THR A N 1
ATOM 1469 C CA . THR A 1 195 ? -5.183 -2.209 -12.105 1.00 95.75 195 THR A CA 1
ATOM 1470 C C . THR A 1 195 ? -5.096 -1.605 -13.500 1.00 95.75 195 THR A C 1
ATOM 1472 O O . THR A 1 195 ? -4.009 -1.426 -14.059 1.00 95.75 195 THR A O 1
ATOM 1475 N N . ASP A 1 196 ? -6.257 -1.295 -14.070 1.00 95.25 196 ASP A N 1
ATOM 1476 C CA . ASP A 1 196 ? -6.383 -0.580 -15.335 1.00 95.25 196 ASP A CA 1
ATOM 1477 C C . ASP A 1 196 ? -6.219 0.934 -15.200 1.00 95.25 196 ASP A C 1
ATOM 1479 O O . ASP A 1 196 ? -5.919 1.622 -16.178 1.00 95.25 196 ASP A O 1
ATOM 1483 N N . LEU A 1 197 ? -6.320 1.440 -13.974 1.00 94.12 197 LEU A N 1
ATOM 1484 C CA . LEU A 1 197 ? -6.086 2.840 -13.657 1.00 94.12 197 LEU A CA 1
ATOM 1485 C C . LEU A 1 197 ? -4.623 3.218 -13.896 1.00 94.12 197 LEU A C 1
ATOM 1487 O O . LEU A 1 197 ? -3.702 2.455 -13.609 1.00 94.12 197 LEU A O 1
ATOM 1491 N N . GLY A 1 198 ? -4.404 4.414 -14.431 1.00 92.25 198 GLY A N 1
ATOM 1492 C CA . GLY A 1 198 ? -3.084 4.942 -14.763 1.00 92.25 198 GLY A CA 1
ATOM 1493 C C . GLY A 1 198 ? -2.953 6.408 -14.370 1.00 92.25 198 GLY A C 1
ATOM 1494 O O . GLY A 1 198 ? -3.622 6.878 -13.458 1.00 92.25 198 GLY A O 1
ATOM 1495 N N . ALA A 1 199 ? -2.083 7.138 -15.067 1.00 88.69 199 ALA A N 1
ATOM 1496 C CA . ALA A 1 199 ? -1.872 8.561 -14.816 1.00 88.69 199 ALA A CA 1
ATOM 1497 C C . ALA A 1 199 ? -3.196 9.369 -14.832 1.00 88.69 199 ALA A C 1
ATOM 1499 O O . ALA A 1 199 ? -4.079 9.062 -15.637 1.00 88.69 199 ALA A O 1
ATOM 1500 N N . PRO A 1 200 ? -3.318 10.430 -14.007 1.00 88.31 200 PRO A N 1
ATOM 1501 C CA . PRO A 1 200 ? -2.279 10.988 -13.132 1.00 88.31 200 PRO A CA 1
ATOM 1502 C C . PRO A 1 200 ? -2.100 10.254 -11.793 1.00 88.31 200 PRO A C 1
ATOM 1504 O O . PRO A 1 200 ? -1.060 10.425 -11.168 1.00 88.31 200 PRO A O 1
ATOM 1507 N N . ASP A 1 201 ? -3.063 9.431 -11.375 1.00 87.56 201 ASP A N 1
ATOM 1508 C CA . ASP A 1 201 ? -2.997 8.671 -10.124 1.00 87.56 201 ASP A CA 1
ATOM 1509 C C . ASP A 1 201 ? -3.607 7.271 -10.321 1.00 87.56 201 ASP A C 1
ATOM 1511 O O . ASP A 1 201 ? -4.829 7.149 -10.448 1.00 87.56 201 ASP A O 1
ATOM 1515 N N . PRO A 1 202 ? -2.790 6.203 -10.339 1.00 89.75 202 PRO A N 1
ATOM 1516 C CA . PRO A 1 202 ? -3.276 4.841 -10.551 1.00 89.75 202 PRO A CA 1
ATOM 1517 C C . PRO A 1 202 ? -4.076 4.277 -9.366 1.00 89.75 202 PRO A C 1
ATOM 1519 O O . PRO A 1 202 ? -4.628 3.183 -9.475 1.00 89.75 202 PRO A O 1
ATOM 1522 N N . TYR A 1 203 ? -4.143 4.999 -8.245 1.00 88.50 203 TYR A N 1
ATOM 1523 C CA . TYR A 1 203 ? -4.757 4.547 -6.993 1.00 88.50 203 TYR A CA 1
ATOM 1524 C C . TYR A 1 203 ? -5.939 5.424 -6.550 1.00 88.50 203 TYR A C 1
ATOM 1526 O O . TYR A 1 203 ? -6.403 5.338 -5.410 1.00 88.50 203 TYR A O 1
ATOM 1534 N N . CYS A 1 204 ? -6.439 6.273 -7.455 1.00 86.00 204 CYS A N 1
ATOM 1535 C CA . CYS A 1 204 ? -7.542 7.193 -7.180 1.00 86.00 204 CYS A CA 1
ATOM 1536 C C . CYS A 1 204 ? -8.930 6.525 -7.135 1.00 86.00 204 CYS A C 1
ATOM 1538 O O . CYS A 1 204 ? -9.891 7.160 -6.697 1.00 86.00 204 CYS A O 1
ATOM 1540 N N . ASP A 1 205 ? -9.052 5.275 -7.5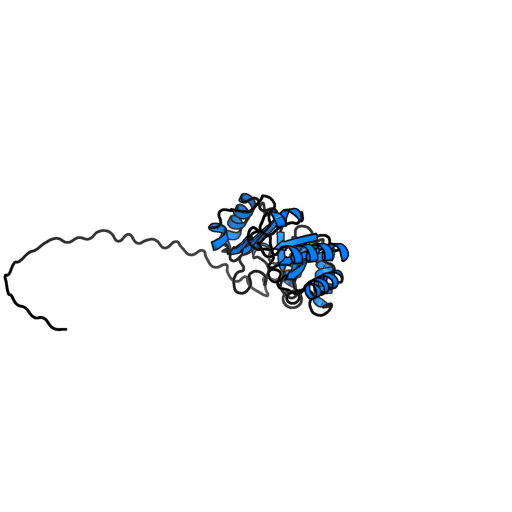90 1.00 88.94 205 ASP A N 1
ATOM 1541 C CA . ASP A 1 205 ? -10.309 4.521 -7.665 1.00 88.94 205 ASP A CA 1
ATOM 1542 C C . ASP A 1 205 ? -10.048 3.001 -7.613 1.00 88.94 205 ASP A C 1
ATOM 1544 O O . ASP A 1 205 ? -8.908 2.559 -7.441 1.00 88.94 205 ASP A O 1
ATOM 1548 N N . LEU A 1 206 ? -11.094 2.185 -7.760 1.00 91.56 206 LEU A N 1
ATOM 1549 C CA . LEU A 1 206 ? -10.975 0.728 -7.791 1.00 91.56 206 LEU A CA 1
ATOM 1550 C C . LEU A 1 206 ? -10.621 0.180 -9.185 1.00 91.56 206 LEU A C 1
ATOM 1552 O O . LEU A 1 206 ? -11.120 0.688 -10.190 1.00 91.56 206 LEU A O 1
ATOM 1556 N N . PRO A 1 207 ? -9.842 -0.917 -9.259 1.00 91.44 207 PRO A N 1
ATOM 1557 C CA . PRO A 1 207 ? -9.667 -1.673 -10.495 1.00 91.44 207 PRO A CA 1
ATOM 1558 C C . PRO A 1 207 ? -11.000 -2.163 -11.074 1.00 91.44 207 PRO A C 1
ATOM 1560 O O . PRO A 1 207 ? -11.876 -2.607 -10.327 1.00 91.44 207 PRO A O 1
ATOM 1563 N N . ALA A 1 208 ? -11.117 -2.224 -12.402 1.00 89.12 208 ALA A N 1
ATOM 1564 C CA . ALA A 1 208 ? -12.342 -2.653 -13.086 1.00 89.12 208 ALA A CA 1
ATOM 1565 C C . ALA A 1 208 ? -12.826 -4.066 -12.695 1.00 89.12 208 ALA A C 1
ATOM 1567 O O . ALA A 1 208 ? -14.014 -4.372 -12.794 1.00 89.12 208 ALA A O 1
ATOM 1568 N N . TRP A 1 209 ? -11.923 -4.940 -12.236 1.00 88.00 209 TRP A N 1
ATOM 1569 C CA . TRP A 1 209 ? -12.254 -6.304 -11.806 1.00 88.00 209 TRP A CA 1
ATOM 1570 C C . TRP A 1 209 ? -12.778 -6.399 -10.365 1.00 88.00 209 TRP A C 1
ATOM 1572 O O . TRP A 1 209 ? -13.327 -7.440 -10.011 1.00 88.00 209 TRP A O 1
ATOM 1582 N N . CYS A 1 210 ? -12.645 -5.354 -9.535 1.00 85.81 210 CYS A N 1
ATOM 1583 C CA . CYS A 1 210 ? -13.153 -5.364 -8.154 1.00 85.81 210 CYS A CA 1
ATOM 1584 C C . CYS A 1 210 ? -14.689 -5.436 -8.082 1.00 85.81 210 CYS A C 1
ATOM 1586 O O . CYS A 1 210 ? -15.230 -5.742 -7.019 1.00 85.81 210 CYS A O 1
ATOM 1588 N N . GLY A 1 211 ? -15.371 -5.225 -9.212 1.00 71.25 211 GLY A N 1
ATOM 1589 C CA . GLY A 1 211 ? -16.812 -5.371 -9.378 1.00 71.25 211 GLY A CA 1
ATOM 1590 C C . GLY A 1 211 ? -17.528 -4.039 -9.597 1.00 71.25 211 GLY A C 1
ATOM 1591 O O . GLY A 1 211 ? -17.017 -2.969 -9.278 1.00 71.25 211 GLY A O 1
ATOM 1592 N N . GLN A 1 212 ? -18.746 -4.130 -10.134 1.00 56.34 212 GLN A N 1
ATOM 1593 C CA . GLN A 1 212 ? -19.775 -3.099 -10.011 1.00 56.34 212 GLN A CA 1
ATOM 1594 C C . GLN A 1 212 ? -20.820 -3.589 -9.005 1.00 56.34 212 GLN A C 1
ATOM 1596 O O . GLN A 1 212 ? -21.161 -4.773 -8.999 1.00 56.34 212 GLN A O 1
ATOM 1601 N N . VAL A 1 213 ? -21.345 -2.694 -8.167 1.00 45.84 213 VAL A N 1
ATOM 1602 C CA . VAL A 1 213 ? -22.448 -3.016 -7.249 1.00 45.84 213 VAL A CA 1
ATOM 1603 C C . VAL A 1 213 ? -23.716 -3.312 -8.070 1.00 45.84 213 VAL A C 1
ATOM 1605 O O . VAL A 1 213 ? -24.117 -2.460 -8.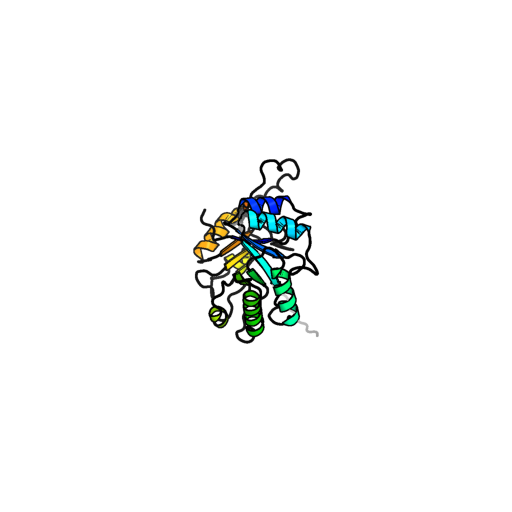873 1.00 45.84 213 VAL A O 1
ATOM 1608 N N . PRO A 1 214 ? -24.387 -4.469 -7.898 1.00 36.62 214 PRO A N 1
ATOM 1609 C CA . PRO A 1 214 ? -25.720 -4.680 -8.458 1.00 36.62 214 PRO A CA 1
ATOM 1610 C C . PRO A 1 214 ? -26.678 -3.597 -7.933 1.00 36.62 214 PRO A C 1
ATOM 1612 O O . PRO A 1 214 ? -26.842 -3.462 -6.725 1.00 36.62 214 PRO A O 1
ATOM 1615 N N . GLY A 1 215 ? -27.292 -2.816 -8.830 1.00 43.12 215 GLY A N 1
ATOM 1616 C CA . GLY A 1 215 ? -28.234 -1.738 -8.476 1.00 43.12 215 GLY A CA 1
ATOM 1617 C C . GLY A 1 215 ? -27.735 -0.298 -8.675 1.00 43.12 215 GLY A C 1
ATOM 1618 O O . GLY A 1 215 ? -28.512 0.627 -8.482 1.00 43.12 215 GLY A O 1
ATOM 1619 N N . LEU A 1 216 ? -26.484 -0.084 -9.111 1.00 41.75 216 LEU A N 1
ATOM 1620 C CA . LEU A 1 216 ? -25.945 1.254 -9.444 1.00 41.75 216 LEU A CA 1
ATOM 1621 C C . LEU A 1 216 ? -25.622 1.464 -10.933 1.00 41.75 216 LEU A C 1
ATOM 1623 O O . LEU A 1 216 ? -25.146 2.534 -11.314 1.00 41.75 216 LEU A O 1
ATOM 1627 N N . ALA A 1 217 ? -25.946 0.495 -11.795 1.00 40.78 217 ALA A N 1
ATOM 1628 C CA . ALA A 1 217 ? -25.824 0.644 -13.249 1.00 40.78 217 ALA A CA 1
ATOM 1629 C C . ALA A 1 217 ? -26.670 1.808 -13.820 1.00 40.78 217 ALA A C 1
ATOM 1631 O O . ALA A 1 217 ? -26.444 2.222 -14.954 1.00 40.78 217 ALA A O 1
ATOM 1632 N N . GLU A 1 218 ? -27.610 2.359 -13.041 1.00 40.38 218 GLU A N 1
ATOM 1633 C CA . GLU A 1 218 ? -28.491 3.459 -13.457 1.00 40.38 218 GLU A CA 1
ATOM 1634 C C . GLU A 1 218 ? -27.955 4.870 -13.149 1.00 40.38 218 GLU A C 1
ATOM 1636 O O . GLU A 1 218 ? -28.458 5.829 -13.726 1.00 40.38 218 GLU A O 1
ATOM 1641 N N . LEU A 1 219 ? -26.923 5.034 -12.304 1.00 40.88 219 LEU A N 1
ATOM 1642 C CA . LEU A 1 219 ? -26.395 6.370 -11.951 1.00 40.88 219 LEU A CA 1
ATOM 1643 C C . LEU A 1 219 ? -25.019 6.690 -12.544 1.00 40.88 219 LEU A C 1
ATOM 1645 O O . LEU A 1 219 ? -24.609 7.849 -12.544 1.00 40.88 219 LEU A O 1
ATOM 1649 N N . ASN A 1 220 ? -24.311 5.692 -13.069 1.00 37.03 220 ASN A N 1
ATOM 1650 C CA . ASN A 1 220 ? -23.090 5.905 -13.837 1.00 37.03 220 ASN A CA 1
ATOM 1651 C C . ASN A 1 220 ? -22.931 4.734 -14.819 1.00 37.03 220 ASN A C 1
ATOM 1653 O O . ASN A 1 220 ? -22.500 3.654 -14.401 1.00 37.03 220 ASN A O 1
ATOM 1657 N N . PRO A 1 221 ? -23.317 4.877 -16.103 1.00 40.06 221 PRO A N 1
ATOM 1658 C CA . PRO A 1 221 ? -23.060 3.821 -17.070 1.00 40.06 221 PRO A CA 1
ATOM 1659 C C . PRO A 1 221 ? -21.548 3.567 -17.109 1.00 40.06 221 PRO A C 1
ATOM 1661 O O . PRO A 1 221 ? -20.774 4.526 -17.019 1.00 40.06 221 PRO A O 1
ATOM 1664 N N . PRO A 1 222 ? -21.098 2.304 -17.218 1.00 43.59 222 PRO A N 1
ATOM 1665 C CA . PRO A 1 222 ? -19.679 2.028 -17.360 1.00 43.59 222 PRO A CA 1
ATOM 1666 C C . PRO A 1 222 ? -19.153 2.858 -18.527 1.00 43.59 222 PRO A C 1
ATOM 1668 O O . PRO A 1 222 ? -19.721 2.807 -19.622 1.00 43.59 222 PRO A O 1
ATOM 1671 N N . THR A 1 223 ? -18.070 3.609 -18.312 1.00 49.50 223 THR A N 1
ATOM 1672 C CA . THR A 1 223 ? -17.285 4.111 -19.439 1.00 49.50 223 THR A CA 1
ATOM 1673 C C . THR A 1 223 ? -16.971 2.884 -20.285 1.00 49.50 223 THR A C 1
ATOM 1675 O O . THR A 1 223 ? -16.356 1.949 -19.758 1.00 49.50 223 THR A O 1
ATOM 1678 N N . PRO A 1 224 ? -17.442 2.810 -21.545 1.00 49.16 224 PRO A N 1
ATOM 1679 C CA . PRO A 1 224 ? -17.225 1.633 -22.360 1.00 49.16 224 PRO A CA 1
ATOM 1680 C C . PRO A 1 224 ? -15.734 1.349 -22.366 1.00 49.16 224 PRO A C 1
ATOM 1682 O O . PRO A 1 224 ? -14.949 2.245 -22.690 1.00 49.16 224 PRO A O 1
ATOM 1685 N N . LEU A 1 225 ? -15.349 0.127 -21.984 1.00 51.16 225 LEU A N 1
ATOM 1686 C CA . LEU A 1 225 ? -13.949 -0.264 -22.055 1.00 51.16 225 LEU A CA 1
ATOM 1687 C C . LEU A 1 225 ? -13.467 0.073 -23.469 1.00 51.16 225 LEU A C 1
ATOM 1689 O O . LEU A 1 225 ? -14.134 -0.325 -24.439 1.00 51.16 225 LEU A O 1
ATOM 1693 N N . PRO A 1 226 ? -12.370 0.838 -23.619 1.00 56.41 226 PRO A N 1
ATOM 1694 C CA . PRO A 1 226 ? -11.861 1.148 -24.937 1.00 56.41 226 PRO A CA 1
ATOM 1695 C C . PRO A 1 226 ? -11.690 -0.167 -25.693 1.00 56.41 226 PRO A C 1
ATOM 1697 O O . PRO A 1 226 ? -11.183 -1.159 -25.166 1.00 56.41 226 PRO A O 1
ATOM 1700 N N . ARG A 1 227 ? -12.199 -0.222 -26.924 1.00 70.62 227 ARG A N 1
ATOM 1701 C CA . ARG A 1 227 ? -12.049 -1.430 -27.733 1.00 70.62 227 ARG A CA 1
ATOM 1702 C C . ARG A 1 227 ? -10.566 -1.639 -27.985 1.00 70.62 227 ARG A C 1
ATOM 1704 O O . ARG A 1 227 ? -9.864 -0.690 -28.336 1.00 70.62 227 ARG A O 1
ATOM 1711 N N . ARG A 1 228 ? -10.112 -2.889 -27.867 1.00 76.56 228 ARG A N 1
ATOM 1712 C CA . ARG A 1 228 ? -8.759 -3.275 -28.269 1.00 76.56 228 ARG A CA 1
ATOM 1713 C C . ARG A 1 228 ? -8.480 -2.694 -29.666 1.00 76.56 228 ARG A C 1
ATOM 1715 O O . ARG A 1 228 ? -9.249 -2.991 -30.590 1.00 76.56 228 ARG A O 1
ATOM 1722 N N . PRO A 1 229 ? -7.423 -1.881 -29.847 1.00 72.75 229 PRO A N 1
ATOM 1723 C CA . PRO A 1 229 ? -7.065 -1.377 -31.163 1.00 72.75 229 PRO A CA 1
ATOM 1724 C C . PRO A 1 229 ? -6.840 -2.562 -32.102 1.00 72.75 229 PRO A C 1
ATOM 1726 O O . PRO A 1 229 ? -6.172 -3.535 -31.735 1.00 72.75 229 PRO A O 1
ATOM 1729 N N . ARG A 1 230 ? -7.412 -2.513 -33.310 1.00 66.75 230 ARG A N 1
ATOM 1730 C CA . ARG A 1 230 ? -7.107 -3.528 -34.324 1.00 66.75 230 ARG A CA 1
ATOM 1731 C C . ARG A 1 230 ? -5.612 -3.437 -34.645 1.00 66.75 230 ARG A C 1
ATOM 1733 O O . ARG A 1 230 ? -5.122 -2.321 -34.815 1.00 66.75 230 ARG A O 1
ATOM 1740 N N . PRO A 1 231 ? -4.886 -4.564 -34.746 1.00 57.12 231 PRO A N 1
ATOM 1741 C CA . PRO A 1 231 ? -3.499 -4.521 -35.187 1.00 57.12 231 PRO A CA 1
ATOM 1742 C C . PRO A 1 231 ? -3.449 -3.834 -36.554 1.00 57.12 231 PRO A C 1
ATOM 1744 O O . PRO A 1 231 ? -4.209 -4.196 -37.457 1.00 57.12 231 PRO A O 1
ATOM 1747 N N . HIS A 1 232 ? -2.595 -2.818 -36.695 1.00 52.94 232 HIS A N 1
ATOM 1748 C CA . HIS A 1 232 ? -2.370 -2.176 -37.983 1.00 52.94 232 HIS A CA 1
ATOM 1749 C C . HIS A 1 232 ? -1.888 -3.250 -38.960 1.00 52.94 232 HIS A C 1
ATOM 1751 O O . HIS A 1 232 ? -0.816 -3.830 -38.790 1.00 52.94 232 HIS A O 1
ATOM 1757 N N . ARG A 1 233 ? -2.716 -3.559 -39.961 1.00 50.31 233 ARG A N 1
ATOM 1758 C CA . ARG A 1 233 ? -2.333 -4.442 -41.059 1.00 50.31 233 ARG A CA 1
ATOM 1759 C C . ARG A 1 233 ? -1.240 -3.693 -41.817 1.00 50.31 233 ARG A C 1
ATOM 1761 O O . ARG A 1 233 ? -1.539 -2.688 -42.456 1.00 50.31 233 ARG A O 1
ATOM 1768 N N . LEU A 1 234 ? 0.013 -4.129 -41.691 1.00 46.50 234 LEU A N 1
ATOM 1769 C CA . LEU A 1 234 ? 1.088 -3.669 -42.566 1.00 46.50 234 LEU A CA 1
ATOM 1770 C C . LEU A 1 234 ? 0.617 -3.915 -44.000 1.00 46.50 234 LEU A C 1
ATOM 1772 O O . LEU A 1 234 ? 0.426 -5.060 -44.414 1.00 46.50 234 LEU A O 1
ATOM 1776 N N . VAL A 1 235 ? 0.335 -2.834 -44.723 1.00 46.03 235 VAL A N 1
ATOM 1777 C CA . VAL A 1 235 ? 0.066 -2.908 -46.153 1.00 46.03 235 VAL A CA 1
ATOM 1778 C C . VAL A 1 235 ? 1.401 -3.271 -46.785 1.00 46.03 235 VAL A C 1
ATOM 1780 O O . VAL A 1 235 ? 2.330 -2.468 -46.785 1.00 46.03 235 VAL A O 1
ATOM 1783 N N . ASN A 1 236 ? 1.513 -4.510 -47.257 1.00 43.69 236 ASN A N 1
ATOM 1784 C CA . ASN A 1 236 ? 2.627 -4.934 -48.089 1.00 43.69 236 ASN A CA 1
ATOM 1785 C C . ASN A 1 236 ? 2.597 -4.065 -49.352 1.00 43.69 236 ASN A C 1
ATOM 1787 O O . ASN A 1 236 ? 1.725 -4.242 -50.203 1.00 43.69 236 ASN A O 1
ATOM 1791 N N . ALA A 1 237 ? 3.515 -3.104 -49.458 1.00 46.09 237 ALA A N 1
ATOM 1792 C CA . ALA A 1 237 ? 3.778 -2.416 -50.711 1.00 46.09 237 ALA A CA 1
ATOM 1793 C C . ALA A 1 237 ? 4.447 -3.425 -51.654 1.00 46.09 237 ALA A C 1
ATOM 1795 O O . ALA A 1 237 ? 5.659 -3.628 -51.628 1.00 46.09 237 ALA A O 1
ATOM 1796 N N . GLY A 1 238 ? 3.617 -4.129 -52.422 1.00 38.69 238 GLY A N 1
ATOM 1797 C CA . GLY A 1 238 ? 4.051 -4.995 -53.505 1.00 38.69 238 GLY A CA 1
ATOM 1798 C C . GLY A 1 238 ? 4.725 -4.175 -54.600 1.00 38.69 238 GLY A C 1
ATOM 1799 O O . GLY A 1 238 ? 4.123 -3.270 -55.170 1.00 38.69 238 GLY A O 1
ATOM 1800 N N . SER A 1 239 ? 5.992 -4.506 -54.835 1.00 47.91 239 SER A N 1
ATOM 1801 C CA . SER A 1 239 ? 6.673 -4.580 -56.131 1.00 47.91 239 SER A CA 1
ATOM 1802 C C . SER A 1 239 ? 5.929 -4.009 -57.349 1.00 47.91 239 SER A C 1
ATOM 1804 O O . SER A 1 239 ? 5.012 -4.627 -57.885 1.00 47.91 239 SER A O 1
ATOM 1806 N N . GLY A 1 240 ? 6.448 -2.896 -57.867 1.00 34.69 240 GLY A N 1
ATOM 1807 C CA . GLY A 1 240 ? 6.147 -2.374 -59.198 1.00 34.69 240 GLY A CA 1
ATOM 1808 C C . GLY A 1 240 ? 7.367 -1.660 -59.775 1.00 34.69 240 GLY A C 1
ATOM 1809 O O . GLY A 1 240 ? 7.514 -0.453 -59.617 1.00 34.69 240 GLY A O 1
ATOM 1810 N N . LEU A 1 241 ? 8.264 -2.417 -60.412 1.00 46.22 241 LEU A N 1
ATOM 1811 C CA . LEU A 1 241 ? 9.235 -1.868 -61.364 1.00 46.22 241 LEU A CA 1
ATOM 1812 C C . LEU A 1 241 ? 8.484 -1.335 -62.594 1.00 46.22 241 LEU A C 1
ATOM 1814 O O . LEU A 1 241 ? 7.517 -1.963 -63.030 1.00 46.22 241 LEU A O 1
ATOM 1818 N N . PRO A 1 242 ? 9.013 -0.292 -63.246 1.00 42.09 242 PRO A N 1
ATOM 1819 C CA . PRO A 1 242 ? 9.127 -0.359 -64.695 1.00 42.09 242 PRO A CA 1
ATOM 1820 C C . PRO A 1 242 ? 10.555 -0.060 -65.156 1.00 42.09 242 PRO A C 1
ATOM 1822 O O . PRO A 1 242 ? 11.242 0.824 -64.645 1.00 42.09 242 PRO A O 1
ATOM 1825 N N . GLY A 1 243 ? 11.003 -0.855 -66.125 1.00 34.12 243 GLY A N 1
ATOM 1826 C CA . GLY A 1 243 ? 12.310 -0.736 -66.748 1.00 34.12 243 GLY A CA 1
ATOM 1827 C C . GLY A 1 243 ? 12.386 0.325 -67.850 1.00 34.12 243 GLY A C 1
ATOM 1828 O O . GLY A 1 243 ? 11.404 0.617 -68.520 1.00 34.12 243 GLY A O 1
ATOM 1829 N N . SER A 1 244 ? 13.626 0.788 -68.033 1.00 39.62 244 SER A N 1
ATOM 1830 C CA . SER A 1 244 ? 14.328 1.138 -69.280 1.00 39.62 244 SER A CA 1
ATOM 1831 C C . SER A 1 244 ? 13.730 2.172 -70.245 1.00 39.62 244 SER A C 1
ATOM 1833 O O . SER A 1 244 ? 12.767 1.890 -70.949 1.00 39.62 244 SER A O 1
ATOM 1835 N N . ALA A 1 245 ? 14.455 3.282 -70.434 1.00 36.28 245 ALA A N 1
ATOM 1836 C CA . ALA A 1 245 ? 15.107 3.590 -71.716 1.00 36.28 245 ALA A CA 1
ATOM 1837 C C . ALA A 1 245 ? 16.153 4.715 -71.557 1.00 36.28 245 ALA A C 1
ATOM 1839 O O . ALA A 1 245 ? 15.968 5.664 -70.800 1.00 36.28 245 ALA A O 1
ATOM 1840 N N . ALA A 1 246 ? 17.266 4.564 -72.273 1.00 38.59 246 ALA A N 1
ATOM 1841 C CA . ALA A 1 246 ? 18.462 5.400 -72.264 1.00 38.59 246 ALA A CA 1
ATOM 1842 C C . ALA A 1 246 ? 18.411 6.549 -73.290 1.00 38.59 246 ALA A C 1
ATOM 1844 O O . ALA A 1 246 ? 17.782 6.398 -74.332 1.00 38.59 246 ALA A O 1
ATOM 1845 N N . ALA A 1 247 ? 19.189 7.618 -73.064 1.00 36.09 247 ALA A N 1
ATOM 1846 C CA . ALA A 1 247 ? 19.889 8.359 -74.124 1.00 36.09 247 ALA A CA 1
ATOM 1847 C C . ALA A 1 247 ? 21.021 9.234 -73.547 1.00 36.09 247 ALA A C 1
ATOM 1849 O O . ALA A 1 247 ? 20.876 9.870 -72.507 1.00 36.09 247 ALA A O 1
ATOM 1850 N N . ALA A 1 248 ? 22.157 9.213 -74.243 1.00 36.28 248 ALA A N 1
ATOM 1851 C CA . ALA A 1 248 ? 23.437 9.837 -73.922 1.00 36.28 248 ALA A CA 1
ATOM 1852 C C . ALA A 1 248 ? 23.523 11.326 -74.324 1.00 36.28 248 ALA A C 1
ATOM 1854 O O . ALA A 1 248 ? 22.765 11.774 -75.180 1.00 36.28 248 ALA A O 1
ATOM 1855 N N . GLY A 1 249 ? 24.516 12.064 -73.796 1.00 31.08 249 GLY A N 1
ATOM 1856 C CA . GLY A 1 249 ? 24.858 13.402 -74.307 1.00 31.08 249 GLY A CA 1
ATOM 1857 C C . GLY A 1 249 ? 25.866 14.231 -73.494 1.00 31.08 249 GLY A C 1
ATOM 1858 O O . GLY A 1 249 ? 25.474 15.110 -72.746 1.00 31.08 249 GLY A O 1
ATOM 1859 N N . SER A 1 250 ? 27.154 13.923 -73.668 1.00 34.62 250 SER A N 1
ATOM 1860 C CA . SER A 1 250 ? 28.380 14.753 -73.572 1.00 34.62 250 SER A CA 1
ATOM 1861 C C . SER A 1 250 ? 28.478 16.071 -72.756 1.00 34.62 250 SER A C 1
ATOM 1863 O O . SER A 1 250 ? 27.831 17.063 -73.062 1.00 34.62 250 SER A O 1
ATOM 1865 N N . ALA A 1 251 ? 29.534 16.097 -71.924 1.00 37.47 251 ALA A N 1
ATOM 1866 C CA . ALA A 1 251 ? 30.632 17.085 -71.836 1.00 37.47 251 ALA A CA 1
ATOM 1867 C C . ALA A 1 251 ? 30.370 18.573 -71.498 1.00 37.47 251 ALA A C 1
ATOM 1869 O O . ALA A 1 251 ? 29.735 19.307 -72.242 1.00 37.47 251 ALA A O 1
ATOM 1870 N N . GLY A 1 252 ? 31.082 19.068 -70.473 1.00 33.34 252 GLY A N 1
ATOM 1871 C CA . GLY A 1 252 ? 31.342 20.502 -70.293 1.00 33.34 252 GLY A CA 1
ATOM 1872 C C . GLY A 1 252 ? 31.984 20.866 -68.951 1.00 33.34 252 GLY A C 1
ATOM 1873 O O . GLY A 1 252 ? 31.334 20.837 -67.917 1.00 33.34 252 GLY A O 1
ATOM 1874 N N . ARG A 1 253 ? 33.275 21.212 -68.973 1.00 39.16 253 ARG A N 1
ATOM 1875 C CA . ARG A 1 253 ? 34.090 21.726 -67.852 1.00 39.16 253 ARG A CA 1
ATOM 1876 C C . ARG A 1 253 ? 33.507 23.014 -67.236 1.00 39.16 253 ARG A C 1
ATOM 1878 O O . ARG A 1 253 ? 33.069 23.869 -67.997 1.00 39.16 253 ARG A O 1
ATOM 1885 N N . SER A 1 254 ? 33.738 23.267 -65.939 1.00 40.25 254 SER A N 1
ATOM 1886 C CA . SER A 1 254 ? 34.676 24.310 -65.442 1.00 40.25 254 SER A CA 1
ATOM 1887 C C . SER A 1 254 ? 34.495 24.663 -63.953 1.00 40.25 254 SER A C 1
ATOM 1889 O O . SER A 1 254 ? 33.441 24.477 -63.364 1.00 40.25 254 SER A O 1
ATOM 1891 N N . ARG A 1 255 ? 35.611 25.134 -63.385 1.00 42.44 255 ARG A N 1
ATOM 1892 C CA . ARG A 1 255 ? 35.946 25.528 -62.001 1.00 42.44 255 ARG A CA 1
ATOM 1893 C C . ARG A 1 255 ? 35.160 26.739 -61.471 1.00 42.44 255 ARG A C 1
ATOM 1895 O O . ARG A 1 255 ? 34.841 27.588 -62.291 1.00 42.44 255 ARG A O 1
ATOM 1902 N N . THR A 1 256 ? 35.064 26.856 -60.133 1.00 41.81 256 THR A N 1
ATOM 1903 C CA . THR A 1 256 ? 35.517 27.971 -59.232 1.00 41.81 256 THR A CA 1
ATOM 1904 C C . THR A 1 256 ? 34.974 27.703 -57.806 1.00 41.81 256 THR A C 1
ATOM 1906 O O . THR A 1 256 ? 33.788 27.459 -57.650 1.00 41.81 256 THR A O 1
ATOM 1909 N N . THR A 1 257 ? 35.780 27.407 -56.774 1.00 45.88 257 THR A N 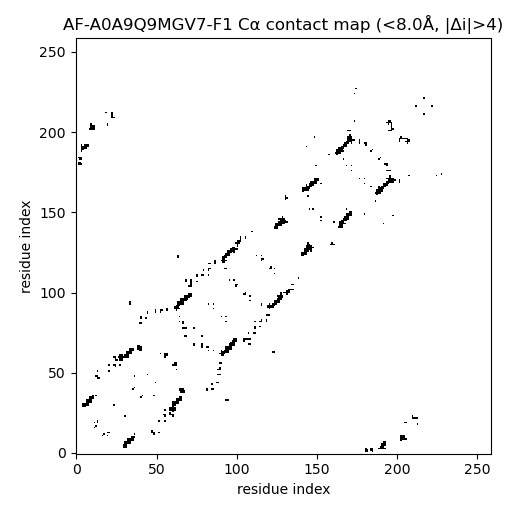1
ATOM 1910 C CA . THR A 1 257 ? 36.420 28.308 -55.775 1.00 45.88 257 THR A CA 1
ATOM 1911 C C . THR A 1 257 ? 35.545 29.436 -55.215 1.00 45.88 257 THR A C 1
ATOM 1913 O O . THR A 1 257 ? 35.164 30.319 -55.977 1.00 45.88 257 THR A O 1
ATOM 1916 N N . GLY A 1 258 ? 35.393 29.493 -53.883 1.00 40.47 258 GLY A N 1
ATOM 1917 C CA . GLY A 1 258 ? 35.095 30.743 -53.172 1.00 40.47 258 GLY A CA 1
ATOM 1918 C C . GLY A 1 258 ? 34.375 30.597 -51.829 1.00 40.47 258 GLY A C 1
ATOM 1919 O O . GLY A 1 258 ? 33.155 30.643 -51.824 1.00 40.47 258 GLY A O 1
ATOM 1920 N N . SER A 1 259 ? 35.187 30.509 -50.765 1.00 48.09 259 SER A N 1
ATOM 1921 C CA . SER A 1 259 ? 34.969 30.893 -49.350 1.00 48.09 259 SER A CA 1
ATOM 1922 C C . SER A 1 259 ? 33.864 30.251 -48.511 1.00 48.09 259 SER A C 1
ATOM 1924 O O . SER A 1 259 ? 32.669 30.479 -48.775 1.00 48.09 259 SER A O 1
#

Secondary structure (DSSP, 8-state):
-----EEEEE-S-TTT-HHHHHHHHHHGGGEEEEE-SSSSS-SS--HHHHHHHHHHHHTT-EEEEEEE-GGGTS-HHHHHHHHHHHTTTT-SEEEEES---SGGG-HHHHHHHHHHHHTT--EEEEE-SSPPPGGGGGG---BEEEEEEHHHHHH---TT--TT-EEEEES--GGGHHHHHHHHHHTT-SEEEE-S--TT-TTSS--GGG---TT-TTTSPPPPPPPPPPP----------------------------

Nearest PDB structures (foldseek):
  8b2a-assembly2_BBB  TM=5.548E-01  e=6.522E-03  Staphylococcus aureus
  3o1n-assembly1_B  TM=5.581E-01  e=1.863E-01  Salmonella enterica subsp. enterica serovar Typhimurium str. LT2
  2yr1-assembly1_B  TM=3.853E-01  e=3.693E-02  Geobacillus kaustophilus HTA426
  4gug-assembly1_B  TM=4.217E-01  e=1.758E-01  Salmonella enterica subsp. enterica serovar Typhimurium str. LT2
  3nnt-assembly1_B  TM=4.258E-01  e=1.758E-01  Salmonella enterica subsp. enterica serovar Typhimurium str. LT2

Solvent-accessible surface area (backbone atoms only — not comparable to full-atom values): 14903 Å² total; per-residue (Å²): 131,78,61,51,51,35,44,42,58,46,52,52,51,53,88,82,39,49,65,59,57,51,49,53,28,74,51,12,65,62,33,33,36,34,42,37,74,65,87,16,56,55,97,54,90,50,67,62,56,52,57,51,46,48,51,26,41,74,41,45,26,43,35,22,32,34,39,67,35,58,55,48,70,51,58,66,70,57,50,50,53,40,48,56,49,33,56,74,45,81,43,48,16,32,34,39,31,49,36,55,44,56,73,90,44,45,64,57,54,56,50,51,54,53,50,25,50,76,48,71,19,73,50,48,36,40,28,45,35,40,53,51,40,72,70,64,55,78,69,76,50,55,40,25,36,32,54,46,42,38,73,54,55,74,68,54,86,58,81,74,63,54,77,55,27,20,37,38,34,24,46,26,56,77,93,40,47,70,56,52,30,46,51,43,45,75,67,33,35,46,26,21,40,69,24,46,40,31,87,97,52,52,35,56,59,79,35,81,84,75,64,78,68,92,89,48,66,85,83,54,69,77,76,73,75,80,73,79,76,75,79,81,75,79,76,78,82,74,88,78,87,83,83,87,86,89,86,88,85,82,90,83,91,84,89,83,91,84,136

Organism: NCBI:txid35754